Protein AF-A0AAU7UAX8-F1 (afdb_monomer)

Foldseek 3Di:
DDDDDDDDDPDPPPPPQAPADADPVLDKAKAFPEKAKLEAEPVGAHAAACWEQEPVRDTFRKMKMKIKMFMGHAFAKKWKWKAFPPPRDTQPQRTDIGGPVLWDDPDNGMTMFMFMFGSPDPDDDGLTHHDGDRDPDWRFRFYKDADPVQWPGKMAMKMWTQTPVRDIDIHDPPPDDGHMHIYGHYIYTPGTDPDID

Organism: NCBI:txid694439

Solvent-accessible surface area (backbone atoms only — not comparable to full-atom values): 11172 Å² total; per-residue (Å²): 133,89,81,90,86,86,81,84,79,92,72,80,74,75,78,77,85,75,93,60,59,59,42,96,84,30,46,59,51,45,42,75,74,42,60,45,38,35,30,26,36,92,88,69,49,40,36,44,46,51,30,31,35,42,87,88,71,47,74,42,32,68,41,46,38,35,44,29,31,39,50,47,30,30,64,45,30,33,36,40,32,38,29,36,69,85,78,67,43,69,28,81,57,38,63,47,78,43,48,55,88,73,57,45,67,76,50,99,43,32,35,47,49,53,28,38,33,24,47,75,52,91,66,74,97,46,95,61,22,48,44,72,49,80,57,95,64,75,43,63,24,25,34,30,51,74,54,80,88,42,54,76,51,35,35,31,80,46,43,38,37,34,21,68,70,74,50,79,42,58,42,68,72,77,97,50,88,70,53,67,32,44,28,24,54,51,29,38,52,76,46,79,50,94,49,69,93

Mean predicted aligned error: 11.32 Å

Secondary structure (DSSP, 8-state):
-----------------------TT--EEEEEEEEEESEEETTS-EEEEEEEE-TTS-EE-EEEEEEEEEEEE-EEEEEEEEEETTT--EEEEEEEEEEGGG-EESSSSEEEEEEEEETTSSS---SS-S--------PEEEEEEE-GGGEEEEEEEEEEEEETTS-EEEPP-SSS----EEEEEEEEEEEEEEEE-

Structure (mmCIF, N/CA/C/O backbone):
data_AF-A0AAU7UAX8-F1
#
_entry.id   AF-A0AAU7UAX8-F1
#
loop_
_atom_site.group_PDB
_atom_site.id
_atom_site.type_symbol
_atom_site.label_atom_id
_atom_site.label_alt_id
_atom_site.label_comp_id
_atom_site.label_asym_id
_atom_site.label_entity_id
_atom_site.label_seq_id
_atom_site.pdbx_PDB_ins_code
_atom_site.Cartn_x
_atom_site.Cartn_y
_atom_site.Cartn_z
_atom_site.occupancy
_atom_site.B_iso_or_equiv
_atom_site.auth_seq_id
_atom_site.auth_comp_id
_atom_site.auth_asym_id
_atom_site.auth_atom_id
_atom_site.pdbx_PDB_model_num
ATOM 1 N N . MET A 1 1 ? 60.590 -31.418 -11.167 1.00 38.41 1 MET A N 1
ATOM 2 C CA . MET A 1 1 ? 59.995 -30.704 -12.317 1.00 38.41 1 MET A CA 1
ATOM 3 C C . MET A 1 1 ? 58.487 -30.693 -12.143 1.00 38.41 1 MET A C 1
ATOM 5 O O . MET A 1 1 ? 57.917 -31.717 -11.797 1.00 38.41 1 MET A O 1
ATOM 9 N N . ASN A 1 2 ? 57.903 -29.509 -12.306 1.00 41.41 2 ASN A N 1
ATOM 10 C CA . ASN A 1 2 ? 56.497 -29.143 -12.142 1.00 41.41 2 ASN A CA 1
ATOM 11 C C . ASN A 1 2 ? 55.502 -30.062 -12.866 1.00 41.41 2 ASN A C 1
ATOM 13 O O . ASN A 1 2 ? 55.791 -30.502 -13.977 1.00 41.41 2 ASN A O 1
ATOM 17 N N . LYS A 1 3 ? 54.282 -30.167 -12.315 1.00 42.25 3 LYS A N 1
ATOM 18 C CA . LYS A 1 3 ? 53.039 -29.705 -12.973 1.00 42.25 3 LYS A CA 1
ATOM 19 C C . LYS A 1 3 ? 51.856 -29.706 -11.986 1.00 42.25 3 LYS A C 1
ATOM 21 O O . LYS A 1 3 ? 51.258 -30.736 -11.708 1.00 42.25 3 LYS A O 1
ATOM 26 N N . LEU A 1 4 ? 51.543 -28.514 -11.472 1.00 45.69 4 LEU A N 1
ATOM 27 C CA . LEU A 1 4 ? 50.191 -28.102 -11.078 1.00 45.69 4 LEU A CA 1
ATOM 28 C C . LEU A 1 4 ? 49.317 -28.004 -12.338 1.00 45.69 4 LEU A C 1
ATOM 30 O O . LEU A 1 4 ? 49.825 -27.508 -13.344 1.00 45.69 4 LEU A O 1
ATOM 34 N N . LEU A 1 5 ? 48.038 -28.398 -12.247 1.00 46.75 5 LEU A N 1
ATOM 35 C CA . LEU A 1 5 ? 46.835 -27.683 -12.736 1.00 46.75 5 LEU A CA 1
ATOM 36 C C . LEU A 1 5 ? 45.673 -28.638 -13.065 1.00 46.75 5 LEU A C 1
ATOM 38 O O . LEU A 1 5 ? 45.851 -29.626 -13.769 1.00 46.75 5 LEU A O 1
ATOM 42 N N . GLY A 1 6 ? 44.470 -28.228 -12.651 1.00 40.25 6 GLY A N 1
ATOM 43 C CA . GLY A 1 6 ? 43.179 -28.702 -13.163 1.00 40.25 6 GLY A CA 1
ATOM 44 C C . GLY A 1 6 ? 42.306 -29.289 -12.049 1.00 40.25 6 GLY A C 1
ATOM 45 O O . GLY A 1 6 ? 42.738 -30.201 -11.368 1.00 40.25 6 GLY A O 1
ATOM 46 N N . LEU A 1 7 ? 41.082 -28.847 -11.781 1.00 44.31 7 LEU A N 1
ATOM 47 C CA . LEU A 1 7 ? 40.190 -28.020 -12.573 1.00 44.31 7 LEU A CA 1
ATOM 48 C C . LEU A 1 7 ? 39.185 -27.329 -11.640 1.00 44.31 7 LEU A C 1
ATOM 50 O O . LEU A 1 7 ? 38.793 -27.845 -10.597 1.00 44.31 7 LEU A O 1
ATOM 54 N N . ILE A 1 8 ? 38.823 -26.132 -12.068 1.00 49.94 8 ILE A N 1
ATOM 55 C CA . ILE A 1 8 ? 37.990 -25.113 -11.445 1.00 49.94 8 ILE A CA 1
ATOM 56 C C . ILE A 1 8 ? 36.534 -25.576 -11.277 1.00 49.94 8 ILE A C 1
ATOM 58 O O . ILE A 1 8 ? 35.911 -26.041 -12.223 1.00 49.94 8 ILE A O 1
ATOM 62 N N . GLY A 1 9 ? 36.002 -25.356 -10.072 1.00 40.84 9 GLY A N 1
ATOM 63 C CA . GLY A 1 9 ? 34.818 -24.517 -9.856 1.00 40.84 9 GLY A CA 1
ATOM 64 C C . GLY A 1 9 ? 33.505 -24.957 -10.498 1.00 40.84 9 GLY A C 1
ATOM 65 O O . GLY A 1 9 ? 33.129 -24.475 -11.562 1.00 40.84 9 GLY A O 1
ATOM 66 N N . LEU A 1 10 ? 32.739 -25.752 -9.752 1.00 43.28 10 LEU A N 1
ATOM 67 C CA . LEU A 1 10 ? 31.305 -25.939 -9.949 1.00 43.28 10 LEU A CA 1
ATOM 68 C C . LEU A 1 10 ? 30.558 -24.673 -9.476 1.00 43.28 10 LEU A C 1
ATOM 70 O O . LEU A 1 10 ? 30.013 -24.629 -8.377 1.00 43.28 10 LEU A O 1
ATOM 74 N N . ALA A 1 11 ? 30.575 -23.609 -10.279 1.00 47.47 11 ALA A N 1
ATOM 75 C CA . ALA A 1 11 ? 29.667 -22.482 -10.093 1.00 47.47 11 ALA A CA 1
ATOM 76 C C . ALA A 1 11 ? 28.401 -22.763 -10.904 1.00 47.47 11 ALA A C 1
ATOM 78 O O . ALA A 1 11 ? 28.346 -22.533 -12.111 1.00 47.47 11 ALA A O 1
ATOM 79 N N . ALA A 1 12 ? 27.391 -23.300 -10.221 1.00 38.84 12 ALA A N 1
ATOM 80 C CA . ALA A 1 12 ? 26.018 -23.281 -10.689 1.00 38.84 12 ALA A CA 1
ATOM 81 C C . ALA A 1 12 ? 25.612 -21.814 -10.878 1.00 38.84 12 ALA A C 1
ATOM 83 O O . ALA A 1 12 ? 25.280 -21.115 -9.921 1.00 38.84 12 ALA A O 1
ATOM 84 N N . ILE A 1 13 ? 25.702 -21.330 -12.116 1.00 44.03 13 ILE A N 1
ATOM 85 C CA . ILE A 1 13 ? 25.086 -20.071 -12.509 1.00 44.03 13 ILE A CA 1
ATOM 86 C C . ILE A 1 13 ? 23.592 -20.297 -12.313 1.00 44.03 13 ILE A C 1
ATOM 88 O O . ILE A 1 13 ? 22.979 -21.102 -13.019 1.00 44.03 13 ILE A O 1
ATOM 92 N N . LEU A 1 14 ? 23.039 -19.647 -11.289 1.00 37.94 14 LEU A N 1
ATOM 93 C CA . LEU A 1 14 ? 21.607 -19.582 -11.074 1.00 37.94 14 LEU A CA 1
ATOM 94 C C . LEU A 1 14 ? 20.955 -19.167 -12.392 1.00 37.94 14 LEU A C 1
ATOM 96 O O . LEU A 1 14 ? 21.311 -18.143 -12.977 1.00 37.94 14 LEU A O 1
ATOM 100 N N . ALA A 1 15 ? 20.008 -19.983 -12.843 1.00 36.41 15 ALA A N 1
ATOM 101 C CA . ALA A 1 15 ? 19.101 -19.638 -13.915 1.00 36.41 15 ALA A CA 1
ATOM 102 C C . ALA A 1 15 ? 18.489 -18.263 -13.613 1.00 36.41 15 ALA A C 1
ATOM 104 O O . ALA A 1 15 ? 17.747 -18.097 -12.643 1.00 36.41 15 ALA A O 1
ATOM 105 N N . SER A 1 16 ? 18.820 -17.271 -14.437 1.00 33.84 16 SER A N 1
ATOM 106 C CA . SER A 1 16 ? 18.098 -16.010 -14.502 1.00 33.84 16 SER A CA 1
ATOM 107 C C . SER A 1 16 ? 16.708 -16.295 -15.071 1.00 33.84 16 SER A C 1
ATOM 109 O O . SER A 1 16 ? 16.457 -16.231 -16.273 1.00 33.84 16 SER A O 1
ATOM 111 N N . CYS A 1 17 ? 15.778 -16.664 -14.197 1.00 39.59 17 CYS A N 1
ATOM 112 C CA . CYS A 1 17 ? 14.362 -16.657 -14.525 1.00 39.59 17 CYS A CA 1
ATOM 113 C C . CYS A 1 17 ? 13.965 -15.210 -14.857 1.00 39.59 17 CYS A C 1
ATOM 115 O O . CYS A 1 17 ? 13.941 -14.365 -13.966 1.00 39.59 17 CYS A O 1
ATOM 117 N N . GLY A 1 18 ? 13.695 -14.919 -16.135 1.00 37.97 18 GLY A N 1
ATOM 118 C CA . GLY A 1 18 ? 13.148 -13.620 -16.540 1.00 37.97 18 GLY A CA 1
ATOM 119 C C . GLY A 1 18 ? 13.491 -13.091 -17.934 1.00 37.97 18 GLY A C 1
ATOM 120 O O . GLY A 1 18 ? 13.361 -11.893 -18.151 1.00 37.97 18 GLY A O 1
ATOM 121 N N . SER A 1 19 ? 13.901 -13.919 -18.902 1.00 43.28 19 SER A N 1
ATOM 122 C CA . SER A 1 19 ? 13.818 -13.537 -20.324 1.00 43.28 19 SER A CA 1
ATOM 123 C C . SER A 1 19 ? 12.367 -13.668 -20.810 1.00 43.28 19 SER A C 1
ATOM 125 O O . SER A 1 19 ? 12.038 -14.555 -21.597 1.00 43.28 19 SER A O 1
ATOM 127 N N . SER A 1 20 ? 11.491 -12.789 -20.329 1.00 41.94 20 SER A N 1
ATOM 128 C CA . SER A 1 20 ? 10.094 -12.705 -20.759 1.00 41.94 20 SER A CA 1
ATOM 129 C C . SER A 1 20 ? 9.843 -11.321 -21.354 1.00 41.94 20 SER A C 1
ATOM 131 O O . SER A 1 20 ? 9.445 -10.394 -20.659 1.00 41.94 20 SER A O 1
ATOM 133 N N . GLY A 1 21 ? 10.094 -11.185 -22.658 1.00 44.03 21 GLY A N 1
ATOM 134 C CA . GLY A 1 21 ? 9.493 -10.129 -23.476 1.00 44.03 21 GLY A CA 1
ATOM 135 C C . GLY A 1 21 ? 10.036 -8.714 -23.280 1.00 44.03 21 GLY A C 1
ATOM 136 O O . GLY A 1 21 ? 9.250 -7.784 -23.117 1.00 44.03 21 GLY A O 1
ATOM 137 N N . VAL A 1 22 ? 11.355 -8.511 -23.375 1.00 45.88 22 VAL A N 1
ATOM 138 C CA . VAL A 1 22 ? 11.864 -7.183 -23.760 1.00 45.88 22 VAL A CA 1
ATOM 139 C C . VAL A 1 22 ? 11.316 -6.880 -25.150 1.00 45.88 22 VAL A C 1
ATOM 141 O O . VAL A 1 22 ? 11.690 -7.535 -26.123 1.00 45.88 22 VAL A O 1
ATOM 144 N N . ALA A 1 23 ? 10.398 -5.918 -25.246 1.00 49.75 23 ALA A N 1
ATOM 145 C CA . ALA A 1 23 ? 10.028 -5.368 -26.537 1.00 49.75 23 ALA A CA 1
ATOM 146 C C . ALA A 1 23 ? 11.320 -4.863 -27.221 1.00 49.75 23 ALA A C 1
ATOM 148 O O . ALA A 1 23 ? 12.190 -4.331 -26.526 1.00 49.75 23 ALA A O 1
ATOM 149 N N . PRO A 1 24 ? 11.502 -5.039 -28.543 1.00 49.66 24 PRO A N 1
ATOM 150 C CA . PRO A 1 24 ? 12.738 -4.651 -29.236 1.00 49.66 24 PRO A CA 1
ATOM 151 C C . PRO A 1 24 ? 13.119 -3.171 -29.068 1.00 49.66 24 PRO A C 1
ATOM 153 O O . PRO A 1 24 ? 14.270 -2.795 -29.263 1.00 49.66 24 PRO A O 1
ATOM 156 N N . ASP A 1 25 ? 12.156 -2.329 -28.697 1.00 57.56 25 ASP A N 1
ATOM 157 C CA . ASP A 1 25 ? 12.314 -0.903 -28.409 1.00 57.56 25 ASP A CA 1
ATOM 158 C C . ASP A 1 25 ? 12.587 -0.594 -26.919 1.00 57.56 25 ASP A C 1
ATOM 160 O O . ASP A 1 25 ? 12.683 0.573 -26.527 1.00 57.56 25 ASP A O 1
ATOM 164 N N . GLY A 1 26 ? 12.698 -1.628 -26.080 1.00 59.91 26 GLY A N 1
ATOM 165 C CA . GLY A 1 26 ? 12.878 -1.532 -24.635 1.00 59.91 26 GLY A CA 1
ATOM 166 C C . GLY A 1 26 ? 11.659 -1.013 -23.881 1.00 59.91 26 GLY A C 1
ATOM 167 O O . GLY A 1 26 ? 11.804 -0.559 -22.747 1.00 59.91 26 GLY A O 1
ATOM 168 N N . SER A 1 27 ? 10.476 -1.040 -24.495 1.00 70.12 27 SER A N 1
ATOM 169 C CA . SER A 1 27 ? 9.246 -0.594 -23.851 1.00 70.12 27 SER A CA 1
ATOM 170 C C . SER A 1 27 ? 8.839 -1.505 -22.692 1.00 70.12 27 SER A C 1
ATOM 172 O O . SER A 1 27 ? 9.144 -2.700 -22.656 1.00 70.12 27 SER A O 1
ATOM 174 N N . ALA A 1 28 ? 8.125 -0.913 -21.738 1.00 80.94 28 ALA A N 1
ATOM 175 C CA . ALA A 1 28 ? 7.477 -1.618 -20.645 1.00 80.94 28 ALA A CA 1
ATOM 176 C C . ALA A 1 28 ? 6.021 -1.165 -20.517 1.00 80.94 28 ALA A C 1
ATOM 178 O O . ALA A 1 28 ? 5.650 -0.085 -20.974 1.00 80.94 28 ALA A O 1
ATOM 179 N N . SER A 1 29 ? 5.203 -1.980 -19.866 1.00 83.69 29 SER A N 1
ATOM 180 C CA . SER A 1 29 ? 3.843 -1.621 -19.469 1.00 83.69 29 SER A CA 1
ATOM 181 C C . SER A 1 29 ? 3.623 -2.001 -18.018 1.00 83.69 29 SER A C 1
ATOM 183 O O . SER A 1 29 ? 4.043 -3.080 -17.598 1.00 83.69 29 SER A O 1
ATOM 185 N N . ILE A 1 30 ? 2.926 -1.146 -17.277 1.00 85.50 30 ILE A N 1
ATOM 186 C CA . ILE A 1 30 ? 2.581 -1.386 -15.880 1.00 85.50 30 ILE A CA 1
ATOM 187 C C . ILE A 1 30 ? 1.107 -1.090 -15.623 1.00 85.50 30 ILE A C 1
ATOM 189 O O . ILE A 1 30 ? 0.574 -0.074 -16.072 1.00 85.50 30 ILE A O 1
ATOM 193 N N . ARG A 1 31 ? 0.471 -1.963 -14.841 1.00 87.25 31 ARG A N 1
ATOM 194 C CA . ARG A 1 31 ? -0.897 -1.792 -14.354 1.00 87.25 31 ARG A CA 1
ATOM 195 C C . ARG A 1 31 ? -0.965 -2.104 -12.865 1.00 87.25 31 ARG A C 1
ATOM 197 O O . ARG A 1 31 ? -0.649 -3.222 -12.468 1.00 87.25 31 ARG A O 1
ATOM 204 N N . ILE A 1 32 ? -1.435 -1.155 -12.055 1.00 88.56 32 ILE A N 1
ATOM 205 C CA . ILE A 1 32 ? -1.780 -1.432 -10.654 1.00 88.56 32 ILE A CA 1
ATOM 206 C C . ILE A 1 32 ? -3.054 -2.272 -10.641 1.00 88.56 32 ILE A C 1
ATOM 208 O O . ILE A 1 32 ? -4.074 -1.861 -11.189 1.00 88.56 32 ILE A O 1
ATOM 212 N N . THR A 1 33 ? -2.984 -3.460 -10.052 1.00 88.31 33 THR A N 1
ATOM 213 C CA . THR A 1 33 ? -4.102 -4.409 -9.999 1.00 88.31 33 THR A CA 1
ATOM 214 C C . THR A 1 33 ? -4.807 -4.384 -8.654 1.00 88.31 33 THR A C 1
ATOM 216 O O . THR A 1 33 ? -6.005 -4.646 -8.598 1.00 88.31 33 THR A O 1
ATOM 219 N N . ASN A 1 34 ? -4.094 -4.063 -7.571 1.00 89.62 34 ASN A N 1
ATOM 220 C CA . ASN A 1 34 ? -4.691 -3.959 -6.246 1.00 89.62 34 ASN A CA 1
ATOM 221 C C . ASN A 1 34 ? -3.864 -3.078 -5.298 1.00 89.62 34 ASN A C 1
ATOM 223 O O . ASN A 1 34 ? -2.654 -2.917 -5.466 1.00 89.62 34 ASN A O 1
ATOM 227 N N . LEU A 1 35 ? -4.527 -2.565 -4.267 1.00 89.62 35 LEU A N 1
ATOM 228 C CA . LEU A 1 35 ? -3.917 -1.892 -3.129 1.00 89.62 35 LEU A CA 1
ATOM 229 C C . LEU A 1 35 ? -4.601 -2.394 -1.862 1.00 89.62 35 LEU A C 1
ATOM 231 O O . LEU A 1 35 ? -5.815 -2.268 -1.714 1.00 89.62 35 LEU A O 1
ATOM 235 N N . LYS A 1 36 ? -3.812 -2.976 -0.964 1.00 91.62 36 LYS A N 1
ATOM 236 C CA . LYS A 1 36 ? -4.285 -3.541 0.296 1.00 91.62 36 LYS A CA 1
ATOM 237 C C . LYS A 1 36 ? -3.532 -2.932 1.465 1.00 91.62 36 LYS A C 1
ATOM 239 O O . LYS A 1 36 ? -2.388 -2.505 1.319 1.00 91.62 36 LYS A O 1
ATOM 244 N N . THR A 1 37 ? -4.156 -2.966 2.628 1.00 89.56 37 THR A N 1
ATOM 245 C CA . THR A 1 37 ? -3.542 -2.605 3.904 1.00 89.56 37 THR A CA 1
ATOM 246 C C . THR A 1 37 ? -3.711 -3.738 4.904 1.00 89.56 37 THR A C 1
ATOM 248 O O . THR A 1 37 ? -4.473 -4.679 4.684 1.00 89.56 37 THR A O 1
ATOM 251 N N . GLU A 1 38 ? -3.022 -3.632 6.032 1.00 89.00 38 GLU A N 1
ATOM 252 C CA . GLU A 1 38 ? -3.210 -4.513 7.182 1.00 89.00 38 GLU A CA 1
ATOM 253 C C . GLU A 1 38 ? -4.643 -4.480 7.738 1.00 89.00 38 GLU A C 1
ATOM 255 O O . GLU A 1 38 ? -5.027 -5.406 8.442 1.00 89.00 38 GLU A O 1
ATOM 260 N N . TYR A 1 39 ? -5.459 -3.471 7.419 1.00 90.06 39 TYR A N 1
ATOM 261 C CA . TYR A 1 39 ? -6.776 -3.277 8.026 1.00 90.06 39 TYR A CA 1
ATOM 262 C C . TYR A 1 39 ? -7.907 -3.380 7.007 1.00 90.06 39 TYR A C 1
ATOM 264 O O . TYR A 1 39 ? -7.912 -2.699 5.981 1.00 90.06 39 TYR A O 1
ATOM 272 N N . LYS A 1 40 ? -8.903 -4.209 7.323 1.00 93.69 40 LYS A N 1
ATOM 273 C CA . LYS A 1 40 ? -10.063 -4.481 6.470 1.00 93.69 40 LYS A CA 1
ATOM 274 C C . LYS A 1 40 ? -11.361 -4.312 7.254 1.00 93.69 40 LYS A C 1
ATOM 276 O O . LYS A 1 40 ? -11.439 -4.732 8.405 1.00 93.69 40 LYS A O 1
ATOM 281 N N . THR A 1 41 ? -12.382 -3.711 6.652 1.00 94.12 41 THR A N 1
ATOM 282 C CA . THR A 1 41 ? -13.713 -3.571 7.267 1.00 94.12 41 THR A CA 1
ATOM 283 C C . THR A 1 41 ? -14.521 -4.868 7.161 1.00 94.12 41 THR A C 1
ATOM 285 O O . THR A 1 41 ? -14.193 -5.760 6.374 1.00 94.12 41 THR A O 1
ATOM 288 N N . GLY A 1 42 ? -15.626 -4.973 7.910 1.00 91.56 42 GLY A N 1
ATOM 289 C CA . GLY A 1 42 ? -16.571 -6.097 7.796 1.00 91.56 42 GLY A CA 1
ATOM 290 C C . GLY A 1 42 ? -17.217 -6.234 6.413 1.00 91.56 42 GLY A C 1
ATOM 291 O O . GLY A 1 42 ? -17.655 -7.317 6.040 1.00 91.56 42 GLY A O 1
ATOM 292 N N . GLN A 1 43 ? -17.225 -5.154 5.633 1.00 91.88 43 GLN A N 1
ATOM 293 C CA . GLN A 1 43 ? -17.693 -5.100 4.249 1.00 91.88 43 GLN A CA 1
ATOM 294 C C . GLN A 1 43 ? -16.610 -5.523 3.242 1.00 91.88 43 GLN A C 1
ATOM 296 O O . GLN A 1 43 ? -16.886 -5.648 2.052 1.00 91.88 43 GLN A O 1
ATOM 301 N N . GLY A 1 44 ? -15.383 -5.769 3.708 1.00 90.94 44 GLY A N 1
ATOM 302 C CA . GLY A 1 44 ? -14.267 -6.241 2.897 1.00 90.94 44 GLY A CA 1
ATOM 303 C C . GLY A 1 44 ? -13.391 -5.142 2.292 1.00 90.94 44 GLY A C 1
ATOM 304 O O . GLY A 1 44 ? -12.513 -5.458 1.488 1.00 90.94 44 GLY A O 1
ATOM 305 N N . GLU A 1 45 ? -13.592 -3.881 2.676 1.00 92.81 45 GLU A N 1
ATOM 306 C CA . GLU A 1 45 ? -12.826 -2.737 2.175 1.00 92.81 45 GLU A CA 1
ATOM 307 C C . GLU A 1 45 ? -11.512 -2.576 2.942 1.00 92.81 45 GLU A C 1
ATOM 309 O O . GLU A 1 45 ? -11.495 -2.649 4.170 1.00 92.81 45 GLU A O 1
ATOM 314 N N . TYR A 1 46 ? -10.416 -2.313 2.230 1.00 93.56 46 TYR A N 1
ATOM 315 C CA . TYR A 1 46 ? -9.131 -1.979 2.846 1.00 93.56 46 TYR A CA 1
ATOM 316 C C . TYR A 1 46 ? -9.077 -0.513 3.266 1.00 93.56 46 TYR A C 1
ATOM 318 O O . TYR A 1 46 ? -9.446 0.379 2.496 1.00 93.56 46 TYR A O 1
ATOM 326 N N . VAL A 1 47 ? -8.584 -0.264 4.478 1.00 90.25 47 VAL A N 1
ATOM 327 C CA . VAL A 1 47 ? -8.518 1.070 5.089 1.00 90.25 47 VAL A CA 1
ATOM 328 C C . VAL A 1 47 ? -7.155 1.327 5.723 1.00 90.25 47 VAL A C 1
ATOM 330 O O . VAL A 1 47 ? -6.449 0.399 6.110 1.00 90.25 47 VAL A O 1
ATOM 333 N N . ALA A 1 48 ? -6.777 2.592 5.839 1.00 86.88 48 ALA A N 1
ATOM 334 C CA . ALA A 1 48 ? -5.647 3.022 6.649 1.00 86.88 48 ALA A CA 1
ATOM 335 C C . ALA A 1 48 ? -6.137 3.910 7.788 1.00 86.88 48 ALA A C 1
ATOM 337 O O . ALA A 1 48 ? -7.182 4.559 7.682 1.00 86.88 48 ALA A O 1
ATOM 338 N N . CYS A 1 49 ? -5.385 3.910 8.880 1.00 82.06 49 CYS A N 1
ATOM 339 C CA . CYS A 1 49 ? -5.810 4.501 10.135 1.00 82.06 49 CYS A CA 1
ATOM 340 C C . CYS A 1 49 ? -4.627 5.228 10.762 1.00 82.06 49 CYS A C 1
ATOM 342 O O . CYS A 1 49 ? -3.564 4.623 10.893 1.00 82.06 49 CYS A O 1
ATOM 344 N N . ASP A 1 50 ? -4.815 6.475 11.187 1.00 75.62 50 ASP A N 1
ATOM 345 C CA . ASP A 1 50 ? -3.765 7.189 11.922 1.00 75.62 50 ASP A CA 1
ATOM 346 C C . ASP A 1 50 ? -3.552 6.553 13.299 1.00 75.62 50 ASP A C 1
ATOM 348 O O . ASP A 1 50 ? -2.428 6.460 13.778 1.00 75.62 50 ASP A O 1
ATOM 352 N N . ASN A 1 51 ? -4.628 6.073 13.925 1.00 78.25 51 ASN A N 1
ATOM 353 C CA . ASN A 1 51 ? -4.590 5.390 15.210 1.00 78.25 51 ASN A CA 1
ATOM 354 C C . ASN A 1 51 ? -5.377 4.085 15.137 1.00 78.25 51 ASN A C 1
ATOM 356 O O . ASN A 1 51 ? -6.539 4.059 14.724 1.00 78.25 51 ASN A O 1
ATOM 360 N N . VAL A 1 52 ? -4.770 2.993 15.590 1.00 82.56 52 VAL A N 1
ATOM 361 C CA . VAL A 1 52 ? -5.425 1.685 15.629 1.00 82.56 52 VAL A CA 1
ATOM 362 C C . VAL A 1 52 ? -5.538 1.229 17.065 1.00 82.56 52 VAL A C 1
ATOM 364 O O . VAL A 1 52 ? -4.548 0.817 17.669 1.00 82.56 52 VAL A O 1
ATOM 367 N N . LYS A 1 53 ? -6.756 1.281 17.600 1.00 85.06 53 LYS A N 1
ATOM 368 C CA . LYS A 1 53 ? -7.061 0.784 18.935 1.00 85.06 53 LYS A CA 1
ATOM 369 C C . LYS A 1 53 ? -7.052 -0.744 18.925 1.00 85.06 53 LYS A C 1
ATOM 371 O O . LYS A 1 53 ? -7.871 -1.379 18.253 1.00 85.06 53 LYS A O 1
ATOM 376 N N . GLN A 1 54 ? -6.114 -1.316 19.665 1.00 83.12 54 GLN A N 1
ATOM 377 C CA . GLN A 1 54 ? -5.958 -2.748 19.884 1.00 83.12 54 GLN A CA 1
ATOM 378 C C . GLN A 1 54 ? -7.019 -3.270 20.867 1.00 83.12 54 GLN A C 1
ATOM 380 O O . GLN A 1 54 ? -7.643 -2.503 21.606 1.00 83.12 54 GLN A O 1
ATOM 385 N N . LEU A 1 55 ? -7.205 -4.593 20.907 1.00 81.50 55 LEU A N 1
ATOM 386 C CA . LEU A 1 55 ? -8.151 -5.244 21.827 1.00 81.50 55 LEU A CA 1
ATOM 387 C C . LEU A 1 55 ? -7.784 -5.046 23.308 1.00 81.50 55 LEU A C 1
ATOM 389 O O . LEU A 1 55 ? -8.668 -5.049 24.159 1.00 81.50 55 LEU A O 1
ATOM 393 N N . ASP A 1 56 ? -6.502 -4.839 23.611 1.00 81.88 56 ASP A N 1
ATOM 394 C CA . ASP A 1 56 ? -5.995 -4.543 24.958 1.00 81.88 56 ASP A CA 1
ATOM 395 C C . ASP A 1 56 ? -6.090 -3.048 25.334 1.00 81.88 56 ASP A C 1
ATOM 397 O O . ASP A 1 56 ? -5.687 -2.650 26.426 1.00 81.88 56 ASP A O 1
ATOM 401 N N . GLY A 1 57 ? -6.636 -2.213 24.443 1.00 76.75 57 GLY A N 1
ATOM 402 C CA . GLY A 1 57 ? -6.785 -0.773 24.641 1.00 76.75 57 GLY A CA 1
ATOM 403 C C . GLY A 1 57 ? -5.550 0.062 24.294 1.00 76.75 57 GLY A C 1
ATOM 404 O O . GLY A 1 57 ? -5.630 1.287 24.387 1.00 76.75 57 GLY A O 1
ATOM 405 N N . THR A 1 58 ? -4.443 -0.555 23.870 1.00 80.88 58 THR A N 1
ATOM 406 C CA . THR A 1 58 ? -3.271 0.161 23.344 1.00 80.88 58 THR A CA 1
ATOM 407 C C . THR A 1 58 ? -3.523 0.684 21.928 1.00 80.88 58 THR A C 1
ATOM 409 O O . THR A 1 58 ? -4.507 0.322 21.279 1.00 80.88 58 THR A O 1
ATOM 412 N N . TYR A 1 59 ? -2.640 1.557 21.438 1.00 76.62 59 TYR A N 1
ATOM 413 C CA . TYR A 1 59 ? -2.720 2.101 20.084 1.00 76.62 59 TYR A CA 1
ATOM 414 C C . TYR A 1 59 ? -1.486 1.712 19.278 1.00 76.62 59 TYR A C 1
ATOM 416 O O . TYR A 1 59 ? -0.362 1.846 19.758 1.00 76.62 59 TYR A O 1
ATOM 424 N N . ALA A 1 60 ? -1.703 1.259 18.044 1.00 73.38 60 ALA A N 1
ATOM 425 C CA . ALA A 1 60 ? -0.650 1.147 17.045 1.00 73.38 60 ALA A CA 1
ATOM 426 C C . ALA A 1 60 ? -0.752 2.300 16.044 1.00 73.38 60 ALA A C 1
ATOM 428 O O . ALA A 1 60 ? -1.849 2.674 15.622 1.00 73.38 60 ALA A O 1
ATOM 429 N N . SER A 1 61 ? 0.410 2.822 15.669 1.00 67.06 61 SER A N 1
ATOM 430 C CA . SER A 1 61 ? 0.598 3.853 14.647 1.00 67.06 61 SER A CA 1
ATOM 431 C C . SER A 1 61 ? 1.037 3.273 13.302 1.00 67.06 61 SER A C 1
ATOM 433 O O . SER A 1 61 ? 1.009 3.952 12.280 1.00 67.06 61 SER A O 1
ATOM 435 N N . GLN A 1 62 ? 1.467 2.008 13.287 1.00 72.06 62 GLN A N 1
ATOM 436 C CA . GLN A 1 62 ? 2.006 1.367 12.097 1.00 72.06 62 GLN A CA 1
ATOM 437 C C . GLN A 1 62 ? 0.925 0.635 11.291 1.00 72.06 62 GLN A C 1
ATOM 439 O O . GLN A 1 62 ? 0.072 -0.063 11.843 1.00 72.06 62 GLN A O 1
ATOM 444 N N . THR A 1 63 ? 0.983 0.779 9.970 1.00 76.81 63 THR A N 1
ATOM 445 C CA . THR A 1 63 ? 0.118 0.108 8.996 1.00 76.81 63 THR A CA 1
ATOM 446 C C . THR A 1 63 ? 0.978 -0.528 7.913 1.00 76.81 63 THR A C 1
ATOM 448 O O . THR A 1 63 ? 1.714 0.175 7.224 1.00 76.81 63 THR A O 1
ATOM 451 N N . ALA A 1 64 ? 0.878 -1.839 7.697 1.00 82.31 64 ALA A N 1
ATOM 452 C CA . ALA A 1 64 ? 1.435 -2.435 6.482 1.00 82.31 64 ALA A CA 1
ATOM 453 C C . ALA A 1 64 ? 0.553 -2.110 5.261 1.00 82.31 64 ALA A C 1
ATOM 455 O O . ALA A 1 64 ? -0.674 -2.194 5.324 1.00 82.31 64 ALA A O 1
ATOM 456 N N . VAL A 1 65 ? 1.174 -1.777 4.132 1.00 83.38 65 VAL A N 1
ATOM 457 C CA . VAL A 1 65 ? 0.529 -1.482 2.850 1.00 83.38 65 VAL A CA 1
ATOM 458 C C . VAL A 1 65 ? 1.173 -2.343 1.772 1.00 83.38 65 VAL A C 1
ATOM 460 O O . VAL A 1 65 ? 2.396 -2.413 1.669 1.00 83.38 65 VAL A O 1
ATOM 463 N N . ALA A 1 66 ? 0.354 -2.992 0.950 1.00 87.00 66 ALA A N 1
ATOM 464 C CA . ALA A 1 66 ? 0.803 -3.810 -0.165 1.00 87.00 66 ALA A CA 1
ATOM 465 C C . ALA A 1 66 ? 0.197 -3.327 -1.482 1.00 87.00 66 ALA A C 1
ATOM 467 O O . ALA A 1 66 ? -1.023 -3.286 -1.654 1.00 87.00 66 ALA A O 1
ATOM 468 N N . THR A 1 67 ? 1.064 -2.993 -2.435 1.00 87.00 67 THR A N 1
ATOM 469 C CA . THR A 1 67 ? 0.680 -2.670 -3.811 1.00 87.00 67 THR A CA 1
ATOM 470 C C . THR A 1 67 ? 0.926 -3.876 -4.702 1.00 87.00 67 THR A C 1
ATOM 472 O O . THR A 1 67 ? 2.022 -4.437 -4.713 1.00 87.00 67 THR A O 1
ATOM 475 N N . TYR A 1 68 ? -0.092 -4.237 -5.474 1.00 88.50 68 TYR A N 1
ATOM 476 C CA . TYR A 1 68 ? -0.067 -5.327 -6.436 1.00 88.50 68 TYR A CA 1
ATOM 477 C C . TYR A 1 68 ? -0.114 -4.744 -7.838 1.00 88.50 68 TYR A C 1
ATOM 479 O O . TYR A 1 68 ? -0.915 -3.846 -8.122 1.00 88.50 68 TYR A O 1
ATOM 487 N N . PHE A 1 69 ? 0.744 -5.240 -8.717 1.00 87.31 69 PHE A N 1
ATOM 488 C CA . PHE A 1 69 ? 0.816 -4.741 -10.080 1.00 87.31 69 PHE A CA 1
ATOM 489 C C . PHE A 1 69 ? 1.281 -5.813 -11.053 1.00 87.31 69 PHE A C 1
ATOM 491 O O . PHE A 1 69 ? 2.048 -6.707 -10.701 1.00 87.31 69 PHE A O 1
ATOM 498 N N . THR A 1 70 ? 0.811 -5.682 -12.289 1.00 88.00 70 THR A N 1
ATOM 499 C CA . THR A 1 70 ? 1.293 -6.453 -13.430 1.00 88.00 70 THR A CA 1
ATOM 500 C C . THR A 1 70 ? 2.294 -5.602 -14.199 1.00 88.00 70 THR A C 1
ATOM 502 O O . THR A 1 70 ? 2.042 -4.419 -14.450 1.00 88.00 70 THR A O 1
ATOM 505 N N . LEU A 1 71 ? 3.416 -6.200 -14.576 1.00 85.69 71 LEU A N 1
ATOM 506 C CA . LEU A 1 71 ? 4.531 -5.538 -15.231 1.00 85.69 71 LEU A CA 1
ATOM 507 C C . LEU A 1 71 ? 5.047 -6.411 -16.380 1.00 85.69 71 LEU A C 1
ATOM 509 O O . LEU A 1 71 ? 5.226 -7.613 -16.217 1.00 85.69 71 LEU A O 1
ATOM 513 N N . VAL A 1 72 ? 5.264 -5.805 -17.545 1.00 85.06 72 VAL A N 1
ATOM 514 C CA . VAL A 1 72 ? 5.779 -6.476 -18.751 1.00 85.06 72 VAL A CA 1
ATOM 515 C C . VAL A 1 72 ? 6.858 -5.597 -19.372 1.00 85.06 72 VAL A C 1
ATOM 517 O O . VAL A 1 72 ? 6.723 -4.373 -19.350 1.00 85.06 72 VAL A O 1
ATOM 520 N N . GLY A 1 73 ? 7.903 -6.201 -19.940 1.00 81.88 73 GLY A N 1
ATOM 521 C CA . GLY A 1 73 ? 8.994 -5.492 -20.614 1.00 81.88 73 GLY A CA 1
ATOM 522 C C . GLY A 1 73 ? 10.319 -5.523 -19.855 1.00 81.88 73 GLY A C 1
ATOM 523 O O . GLY A 1 73 ? 10.466 -6.192 -18.836 1.00 81.88 73 GLY A O 1
ATOM 524 N N . GLY A 1 74 ? 11.314 -4.793 -20.366 1.00 80.69 74 GLY A N 1
ATOM 525 C CA . GLY A 1 74 ? 12.651 -4.732 -19.769 1.00 80.69 74 GLY A CA 1
ATOM 526 C C . GLY A 1 74 ? 12.749 -3.697 -18.656 1.00 80.69 74 GLY A C 1
ATOM 527 O O . GLY A 1 74 ? 12.940 -2.514 -18.942 1.00 80.69 74 GLY A O 1
ATOM 528 N N . ILE A 1 75 ? 12.674 -4.135 -17.401 1.00 82.19 75 ILE A N 1
ATOM 529 C CA . ILE A 1 75 ? 12.679 -3.250 -16.228 1.00 82.19 75 ILE A CA 1
ATOM 530 C C . ILE A 1 75 ? 14.063 -3.200 -15.595 1.00 82.19 75 ILE A C 1
ATOM 532 O O . ILE A 1 75 ? 14.680 -4.233 -15.352 1.00 82.19 75 ILE A O 1
ATOM 536 N N . LYS A 1 76 ? 14.531 -1.989 -15.297 1.00 85.31 76 LYS A N 1
ATOM 537 C CA . LYS A 1 76 ? 15.737 -1.769 -14.500 1.00 85.31 76 LYS A CA 1
ATOM 538 C C . LYS A 1 76 ? 15.367 -1.639 -13.025 1.00 85.31 76 LYS A C 1
ATOM 540 O O . LYS A 1 76 ? 15.821 -2.405 -12.179 1.00 85.31 76 LYS A O 1
ATOM 545 N N . ASP A 1 77 ? 14.511 -0.671 -12.741 1.00 87.75 77 ASP A N 1
ATOM 546 C CA . ASP A 1 77 ? 14.035 -0.350 -11.408 1.00 87.75 77 ASP A CA 1
ATOM 547 C C . ASP A 1 77 ? 12.665 0.335 -11.503 1.00 87.75 77 ASP A C 1
ATOM 549 O O . ASP A 1 77 ? 12.184 0.689 -12.584 1.00 87.75 77 ASP A O 1
ATOM 553 N N . LEU A 1 78 ? 11.998 0.468 -10.367 1.00 88.25 78 LEU A N 1
ATOM 554 C CA . LEU A 1 78 ? 10.726 1.165 -10.248 1.00 88.25 78 LEU A CA 1
ATOM 555 C C . LEU A 1 78 ? 10.734 2.077 -9.036 1.00 88.25 78 LEU A C 1
ATOM 557 O O . LEU A 1 78 ? 11.220 1.716 -7.968 1.00 88.25 78 LEU A O 1
ATOM 561 N N . THR A 1 79 ? 10.123 3.239 -9.195 1.00 88.44 79 THR A N 1
ATOM 562 C CA . THR A 1 79 ? 9.837 4.168 -8.113 1.00 88.44 79 THR A CA 1
ATOM 563 C C . THR A 1 79 ? 8.368 4.054 -7.738 1.00 88.44 79 THR A C 1
ATOM 565 O O . THR A 1 79 ? 7.491 4.337 -8.557 1.00 88.44 79 THR A O 1
ATOM 568 N N . VAL A 1 80 ? 8.096 3.670 -6.493 1.00 84.00 80 VAL A N 1
ATOM 569 C CA . VAL A 1 80 ? 6.752 3.676 -5.907 1.00 84.00 80 VAL A CA 1
ATOM 570 C C . VAL A 1 80 ? 6.559 4.929 -5.073 1.00 84.00 80 VAL A C 1
ATOM 572 O O . VAL A 1 80 ? 7.477 5.344 -4.368 1.00 84.00 80 VAL A O 1
ATOM 575 N N . GLN A 1 81 ? 5.373 5.523 -5.193 1.00 84.75 81 GLN A N 1
ATOM 576 C CA . GLN A 1 81 ? 4.936 6.720 -4.484 1.00 84.75 81 GLN A CA 1
ATOM 577 C C . GLN A 1 81 ? 3.490 6.564 -4.017 1.00 84.75 81 GLN A C 1
ATOM 579 O O . GLN A 1 81 ? 2.693 5.915 -4.697 1.00 84.75 81 GLN A O 1
ATOM 584 N N . LEU A 1 82 ? 3.120 7.192 -2.903 1.00 81.50 82 LEU A N 1
ATOM 585 C CA . LEU A 1 82 ? 1.716 7.357 -2.525 1.00 81.50 82 LEU A CA 1
ATOM 586 C C . LEU A 1 82 ? 1.210 8.742 -2.923 1.00 81.50 82 LEU A C 1
ATOM 588 O O . LEU A 1 82 ? 1.921 9.741 -2.802 1.00 81.50 82 LEU A O 1
ATOM 592 N N . LYS A 1 83 ? -0.031 8.798 -3.410 1.00 82.12 83 LYS A N 1
ATOM 593 C CA . LYS A 1 83 ? -0.690 10.043 -3.805 1.00 82.12 83 LYS A CA 1
ATOM 594 C C . LYS A 1 83 ? -2.043 10.182 -3.135 1.00 82.12 83 LYS A C 1
ATOM 596 O O . LYS A 1 83 ? -2.836 9.240 -3.103 1.00 82.12 83 LYS A O 1
ATOM 601 N N . GLY A 1 84 ? -2.324 11.392 -2.664 1.00 76.50 84 GLY A N 1
ATOM 602 C CA . GLY A 1 84 ? -3.630 11.752 -2.136 1.00 76.50 84 GLY A CA 1
ATOM 603 C C . GLY A 1 84 ? -4.684 11.745 -3.235 1.00 76.50 84 GLY A C 1
ATOM 604 O O . GLY A 1 84 ? -4.486 12.282 -4.327 1.00 76.50 84 GLY A O 1
ATOM 605 N N . SER A 1 85 ? -5.838 11.167 -2.932 1.00 76.69 85 SER A N 1
ATOM 606 C CA . SER A 1 85 ? -6.961 11.090 -3.862 1.00 76.69 85 SER A CA 1
ATOM 607 C C . SER A 1 85 ? -7.602 12.442 -4.162 1.00 76.69 85 SER A C 1
ATOM 609 O O . SER A 1 85 ? -8.094 12.626 -5.272 1.00 76.69 85 SER A O 1
ATOM 611 N N . THR A 1 86 ? -7.610 13.351 -3.181 1.00 69.31 86 THR A N 1
ATOM 612 C CA . THR A 1 86 ? -8.329 14.635 -3.243 1.00 69.31 86 THR A CA 1
ATOM 613 C C . THR A 1 86 ? -7.427 15.780 -3.696 1.00 69.31 86 THR A C 1
ATOM 615 O O . THR A 1 86 ? -7.825 16.585 -4.528 1.00 69.31 86 THR A O 1
ATOM 618 N N . THR A 1 87 ? -6.196 15.853 -3.183 1.00 65.69 87 THR A N 1
ATOM 619 C CA . THR A 1 87 ? -5.271 16.968 -3.455 1.00 65.69 87 THR A CA 1
ATOM 620 C C . THR A 1 87 ? -4.264 16.663 -4.563 1.00 65.69 87 THR A C 1
ATOM 622 O O . THR A 1 87 ? -3.523 17.550 -4.970 1.00 65.69 87 THR A O 1
ATOM 625 N N . SER A 1 88 ? -4.198 15.415 -5.051 1.00 67.56 88 SER A N 1
ATOM 626 C CA . SER A 1 88 ? -3.150 14.916 -5.962 1.00 67.56 88 SER A CA 1
ATOM 627 C C . SER A 1 88 ? -1.710 15.122 -5.472 1.00 67.56 88 SER A C 1
ATOM 629 O O . SER A 1 88 ? -0.774 14.859 -6.235 1.00 67.56 88 SER A O 1
ATOM 631 N N . ALA A 1 89 ? -1.519 15.565 -4.223 1.00 70.31 89 ALA A N 1
ATOM 632 C CA . ALA A 1 89 ? -0.201 15.769 -3.654 1.00 70.31 89 ALA A CA 1
ATOM 633 C C . ALA A 1 89 ? 0.502 14.419 -3.479 1.00 70.31 89 ALA A C 1
ATOM 635 O O . ALA A 1 89 ? -0.142 13.377 -3.304 1.00 70.31 89 ALA A O 1
ATOM 636 N N . TYR A 1 90 ? 1.824 14.455 -3.581 1.00 69.19 90 TYR A N 1
ATOM 637 C CA . TYR A 1 90 ? 2.674 13.311 -3.297 1.00 69.19 90 TYR A CA 1
ATOM 638 C C . TYR A 1 90 ? 2.946 13.261 -1.805 1.00 69.19 90 TYR A C 1
ATOM 640 O O . TYR A 1 90 ? 3.189 14.296 -1.184 1.00 69.19 90 TYR A O 1
ATOM 648 N N . ASP A 1 91 ? 2.944 12.056 -1.254 1.00 68.94 91 ASP A N 1
ATOM 649 C CA . ASP A 1 91 ? 3.570 11.843 0.035 1.00 68.94 91 ASP A CA 1
ATOM 650 C C . ASP A 1 91 ? 5.074 11.671 -0.190 1.00 68.94 91 ASP A C 1
ATOM 652 O O . ASP A 1 91 ? 5.548 10.596 -0.571 1.00 68.94 91 ASP A O 1
ATOM 656 N N . ASN A 1 92 ? 5.826 12.760 -0.016 1.00 65.69 92 ASN A N 1
ATOM 657 C CA . ASN A 1 92 ? 7.275 12.776 -0.243 1.00 65.69 92 ASN A CA 1
ATOM 658 C C . ASN A 1 92 ? 8.023 11.811 0.692 1.00 65.69 92 ASN A C 1
ATOM 660 O O . ASN A 1 92 ? 9.159 11.436 0.406 1.00 65.69 92 ASN A O 1
ATOM 664 N N . ASN A 1 93 ? 7.367 11.355 1.760 1.00 61.16 93 ASN A N 1
ATOM 665 C CA . ASN A 1 93 ? 7.909 10.393 2.708 1.00 61.16 93 ASN A CA 1
ATOM 666 C C . ASN A 1 93 ? 7.711 8.932 2.265 1.00 61.16 93 ASN A C 1
ATOM 668 O O . ASN A 1 93 ? 8.270 8.014 2.867 1.00 61.16 93 ASN A O 1
ATOM 672 N N . TYR A 1 94 ? 6.939 8.705 1.196 1.00 68.25 94 TYR A N 1
ATOM 673 C CA . TYR A 1 94 ? 6.631 7.385 0.638 1.00 68.25 94 TYR A CA 1
ATOM 674 C C . TYR A 1 94 ? 7.155 7.226 -0.778 1.00 68.25 94 TYR A C 1
ATOM 676 O O . TYR A 1 94 ? 6.486 6.649 -1.627 1.00 68.25 94 TYR A O 1
ATOM 684 N N . VAL A 1 95 ? 8.365 7.715 -1.037 1.00 76.12 95 VAL A N 1
ATOM 685 C CA . VAL A 1 95 ? 9.054 7.510 -2.311 1.00 76.12 95 VAL A CA 1
ATOM 686 C C . VAL A 1 95 ? 10.152 6.473 -2.122 1.00 76.12 95 VAL A C 1
ATOM 688 O O . VAL A 1 95 ? 11.088 6.677 -1.350 1.00 76.12 95 VAL A O 1
ATOM 691 N N . LYS A 1 96 ? 10.073 5.353 -2.844 1.00 79.44 96 LYS A N 1
ATOM 692 C CA . LYS A 1 96 ? 11.139 4.344 -2.844 1.00 79.44 96 LYS A CA 1
ATOM 693 C C . LYS A 1 96 ? 11.414 3.844 -4.247 1.00 79.44 96 LYS A C 1
ATOM 695 O O . LYS A 1 96 ? 10.494 3.431 -4.949 1.00 79.44 96 LYS A O 1
ATOM 700 N N . THR A 1 97 ? 12.692 3.834 -4.610 1.00 86.00 97 THR A N 1
ATOM 701 C CA . THR A 1 97 ? 13.180 3.125 -5.792 1.00 86.00 97 THR A CA 1
ATOM 702 C C . THR A 1 97 ? 13.635 1.727 -5.396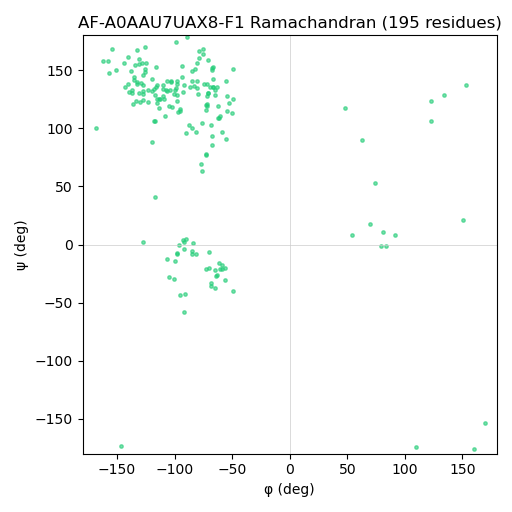 1.00 86.00 97 THR A C 1
ATOM 704 O O . THR A 1 97 ? 14.362 1.568 -4.414 1.00 86.00 97 THR A O 1
ATOM 707 N N . ILE A 1 98 ? 13.168 0.734 -6.144 1.00 84.25 98 ILE A N 1
ATOM 708 C CA . ILE A 1 98 ? 13.390 -0.694 -5.919 1.00 84.25 98 ILE A CA 1
ATOM 709 C C . ILE A 1 98 ? 13.916 -1.276 -7.224 1.00 84.25 98 ILE A C 1
ATOM 711 O O . ILE A 1 98 ? 13.335 -1.046 -8.288 1.00 84.25 98 ILE A O 1
ATOM 715 N N . SER A 1 99 ? 15.023 -2.007 -7.156 1.00 85.06 99 SER A N 1
ATOM 716 C CA . SER A 1 99 ? 15.555 -2.697 -8.329 1.00 85.06 99 SER A CA 1
ATOM 717 C C . SER A 1 99 ? 14.620 -3.826 -8.762 1.00 85.06 99 SER A C 1
ATOM 719 O O . SER A 1 99 ? 13.925 -4.426 -7.942 1.00 85.06 99 SER A O 1
ATOM 721 N N . ALA A 1 100 ? 14.622 -4.170 -10.052 1.00 80.44 100 ALA A N 1
ATOM 722 C CA . ALA A 1 100 ? 13.819 -5.291 -10.546 1.00 80.44 100 ALA A CA 1
ATOM 723 C C . ALA A 1 100 ? 14.127 -6.612 -9.806 1.00 80.44 100 ALA A C 1
ATOM 725 O O . ALA A 1 100 ? 13.232 -7.428 -9.610 1.00 80.44 100 ALA A O 1
ATOM 726 N N . SER A 1 101 ? 15.368 -6.798 -9.339 1.00 78.81 101 SER A N 1
ATOM 727 C CA . SER A 1 101 ? 15.800 -7.965 -8.558 1.00 78.81 101 SER A CA 1
ATOM 728 C C . SER A 1 101 ? 15.229 -8.040 -7.139 1.00 78.81 101 SER A C 1
ATOM 730 O O . SER A 1 101 ? 15.232 -9.114 -6.547 1.00 78.81 101 SER A O 1
ATOM 732 N N . GLU A 1 102 ? 14.759 -6.927 -6.577 1.00 78.69 102 GLU A N 1
ATOM 733 C CA . GLU A 1 102 ? 14.175 -6.868 -5.228 1.00 78.69 102 GLU A CA 1
ATOM 734 C C . GLU A 1 102 ? 12.653 -7.076 -5.235 1.00 78.69 102 GLU A C 1
ATOM 736 O O . GLU A 1 102 ? 12.020 -7.116 -4.178 1.00 78.69 102 GLU A O 1
ATOM 741 N N . LEU A 1 103 ? 12.044 -7.200 -6.416 1.00 78.94 103 LEU A N 1
ATOM 742 C CA . LEU A 1 103 ? 10.612 -7.414 -6.538 1.00 78.94 103 LEU A CA 1
ATOM 743 C C . LEU A 1 103 ? 10.206 -8.823 -6.110 1.00 78.94 103 LEU A C 1
ATOM 745 O O . LEU A 1 103 ? 10.684 -9.822 -6.646 1.00 78.94 103 LEU A O 1
ATOM 749 N N . ALA A 1 104 ? 9.228 -8.905 -5.209 1.00 79.44 104 ALA A N 1
ATOM 750 C CA . ALA A 1 104 ? 8.590 -10.170 -4.878 1.00 79.44 104 ALA A CA 1
ATOM 751 C C . ALA A 1 104 ? 7.608 -10.562 -5.995 1.00 79.44 104 ALA A C 1
ATOM 753 O O . ALA A 1 104 ? 6.519 -9.990 -6.111 1.00 79.44 104 ALA A O 1
ATOM 754 N N . ALA A 1 105 ? 8.001 -11.533 -6.820 1.00 81.69 105 ALA A N 1
ATOM 755 C CA . ALA A 1 105 ? 7.134 -12.113 -7.839 1.00 81.69 105 ALA A CA 1
ATOM 756 C C . ALA A 1 105 ? 6.043 -12.981 -7.190 1.00 81.69 105 ALA A C 1
ATOM 758 O O . ALA A 1 105 ? 6.326 -13.836 -6.351 1.00 81.69 105 ALA A O 1
ATOM 759 N N . LEU A 1 106 ? 4.795 -12.756 -7.593 1.00 80.44 106 LEU A N 1
ATOM 760 C CA . LEU A 1 106 ? 3.657 -13.625 -7.294 1.00 80.44 106 LEU A CA 1
ATOM 761 C C . LEU A 1 106 ? 3.477 -14.667 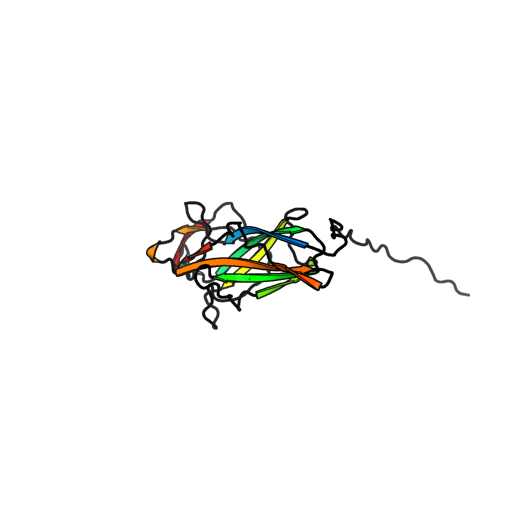-8.400 1.00 80.44 106 LEU A C 1
ATOM 763 O O . LEU A 1 106 ? 3.233 -15.831 -8.110 1.00 80.44 106 LEU A O 1
ATOM 767 N N . ASN A 1 107 ? 3.617 -14.228 -9.655 1.00 84.38 107 ASN A N 1
ATOM 768 C CA . ASN A 1 107 ? 3.580 -15.030 -10.879 1.00 84.38 107 ASN A CA 1
ATOM 769 C C . ASN A 1 107 ? 4.536 -14.409 -11.917 1.00 84.38 107 ASN A C 1
ATOM 771 O O . ASN A 1 107 ? 5.235 -13.445 -11.619 1.00 84.38 107 ASN A O 1
ATOM 775 N N . THR A 1 108 ? 4.539 -14.915 -13.156 1.00 82.69 108 THR A N 1
ATOM 776 C CA . THR A 1 108 ? 5.447 -14.484 -14.239 1.00 82.69 108 THR A CA 1
ATOM 777 C C . THR A 1 108 ? 5.520 -12.969 -14.454 1.00 82.69 108 THR A C 1
ATOM 779 O O . THR A 1 108 ? 6.611 -12.466 -14.686 1.00 82.69 108 THR A O 1
ATOM 782 N N . ASN A 1 109 ? 4.395 -12.254 -14.366 1.00 84.62 109 ASN A N 1
ATOM 783 C CA . ASN A 1 109 ? 4.327 -10.803 -14.590 1.00 84.62 109 ASN A CA 1
ATOM 784 C C . ASN A 1 109 ? 3.656 -10.051 -13.433 1.00 84.62 109 ASN A C 1
ATOM 786 O O . ASN A 1 109 ? 3.464 -8.842 -13.529 1.00 84.62 109 ASN A O 1
ATOM 790 N N . ASP A 1 110 ? 3.260 -10.752 -12.369 1.00 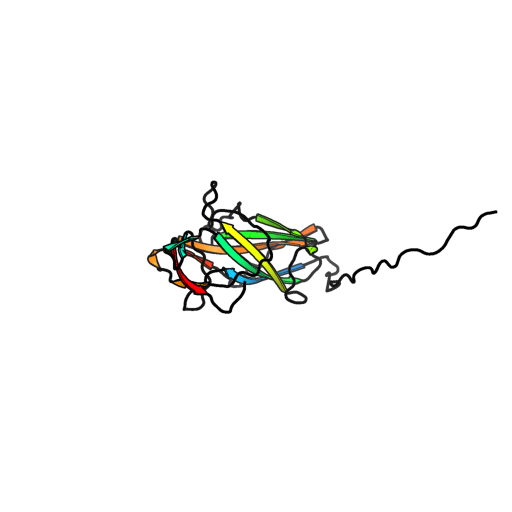84.88 110 ASP A N 1
ATOM 791 C CA . ASP A 1 110 ? 2.543 -10.160 -11.243 1.00 84.88 110 ASP A CA 1
ATOM 792 C C . ASP A 1 110 ? 3.470 -10.054 -10.047 1.00 84.88 110 ASP A C 1
ATOM 794 O O . ASP A 1 110 ? 4.127 -11.023 -9.664 1.00 84.88 110 ASP A O 1
ATOM 798 N N . TYR A 1 111 ? 3.479 -8.881 -9.433 1.00 85.88 111 TYR A N 1
ATOM 799 C CA . TYR A 1 111 ? 4.396 -8.539 -8.362 1.00 85.88 111 TYR A CA 1
ATOM 800 C C . TYR A 1 111 ? 3.647 -7.941 -7.181 1.00 85.88 111 TYR A C 1
ATOM 802 O O . TYR A 1 111 ? 2.571 -7.347 -7.324 1.00 85.88 111 TYR A O 1
ATOM 810 N N . ARG A 1 112 ? 4.259 -8.075 -6.006 1.00 85.62 112 ARG A N 1
ATOM 811 C CA . ARG A 1 112 ? 3.824 -7.429 -4.773 1.00 85.62 112 ARG A CA 1
ATOM 812 C C . ARG A 1 112 ? 4.960 -6.598 -4.204 1.00 85.62 112 ARG A C 1
ATOM 814 O O . ARG A 1 112 ? 6.075 -7.087 -4.041 1.00 85.62 112 ARG A O 1
ATOM 821 N N . LEU A 1 113 ? 4.640 -5.371 -3.821 1.00 81.31 113 LEU A N 1
ATOM 822 C CA . LEU A 1 113 ? 5.486 -4.558 -2.963 1.00 81.31 113 LEU A CA 1
ATOM 823 C C . LEU A 1 113 ? 4.768 -4.305 -1.645 1.00 81.31 113 LEU A C 1
ATOM 825 O O . LEU A 1 113 ? 3.700 -3.6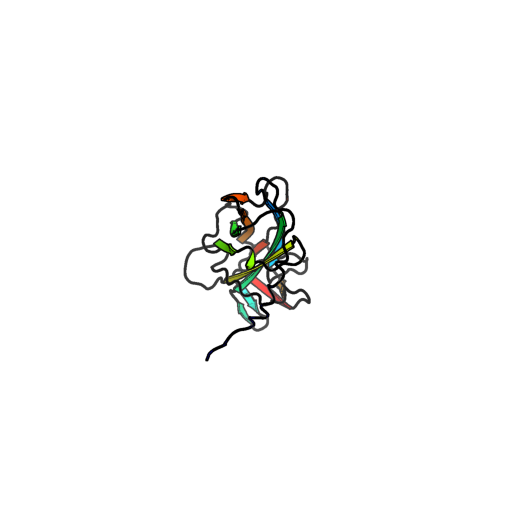97 -1.656 1.00 81.31 113 LEU A O 1
ATOM 829 N N . THR A 1 114 ? 5.387 -4.707 -0.538 1.00 78.75 114 THR A N 1
ATOM 830 C CA . THR A 1 114 ? 4.896 -4.426 0.814 1.00 78.75 114 THR A CA 1
ATOM 831 C C . THR A 1 114 ? 5.815 -3.433 1.508 1.00 78.75 114 THR A C 1
ATOM 833 O O . THR A 1 114 ? 7.040 -3.545 1.431 1.00 78.75 114 THR A O 1
ATOM 836 N N . PHE A 1 115 ? 5.219 -2.468 2.194 1.00 75.00 115 PHE A N 1
ATOM 837 C CA . PHE A 1 115 ? 5.915 -1.479 2.998 1.00 75.00 115 PHE A CA 1
ATOM 838 C C . PHE A 1 115 ? 5.111 -1.142 4.251 1.00 75.00 115 PHE A C 1
ATOM 840 O O . PHE A 1 115 ? 3.898 -1.323 4.277 1.00 75.00 115 PHE A O 1
ATOM 847 N N . TYR A 1 116 ? 5.784 -0.665 5.291 1.00 73.19 116 TYR A N 1
ATOM 848 C CA . TYR A 1 116 ? 5.122 -0.160 6.492 1.00 73.19 116 TYR A CA 1
ATOM 849 C C . TYR A 1 116 ? 4.925 1.352 6.397 1.00 73.19 116 TYR A C 1
ATOM 851 O O . TYR A 1 116 ? 5.649 2.033 5.680 1.00 73.19 116 TYR A O 1
ATOM 859 N N . ALA A 1 117 ? 3.918 1.850 7.097 1.00 67.19 117 ALA A N 1
ATOM 860 C CA . ALA A 1 117 ? 3.616 3.257 7.263 1.00 67.19 117 ALA A CA 1
ATOM 861 C C . ALA A 1 117 ? 3.483 3.554 8.758 1.00 67.19 117 ALA A C 1
ATOM 863 O O . ALA A 1 117 ? 2.697 2.859 9.386 1.00 67.19 117 ALA A O 1
ATOM 864 N N . ASP A 1 118 ? 4.229 4.497 9.347 1.00 64.88 118 ASP A N 1
ATOM 865 C CA . ASP A 1 118 ? 4.243 4.754 10.801 1.00 64.88 118 ASP A CA 1
ATOM 866 C C . ASP A 1 118 ? 3.764 6.159 11.180 1.00 64.88 118 ASP A C 1
ATOM 868 O O . ASP A 1 118 ? 4.508 7.135 11.075 1.00 64.88 118 ASP A O 1
ATOM 872 N N . SER A 1 119 ? 2.556 6.253 11.738 1.00 57.91 119 SER A N 1
ATOM 873 C CA . SER A 1 119 ? 1.960 7.526 12.129 1.00 57.91 119 SER A CA 1
ATOM 874 C C . SER A 1 119 ? 2.597 8.238 13.335 1.00 57.91 119 SER A C 1
ATOM 876 O O . SER A 1 119 ? 2.247 9.382 13.620 1.00 57.91 119 SER A O 1
ATOM 878 N N . SER A 1 120 ? 3.554 7.607 14.026 1.00 56.62 120 SER A N 1
ATOM 879 C CA . SER A 1 120 ? 4.202 8.144 15.235 1.00 56.62 120 SER A CA 1
ATOM 880 C C . SER A 1 120 ? 5.559 8.818 14.992 1.00 56.62 120 SER A C 1
ATOM 882 O O . SER A 1 120 ? 6.123 9.420 15.909 1.00 56.62 120 SER A O 1
ATOM 884 N N . ALA A 1 121 ? 6.103 8.730 13.773 1.00 55.06 121 ALA A N 1
ATOM 885 C CA . ALA A 1 121 ? 7.418 9.273 13.450 1.00 55.06 121 ALA A CA 1
ATOM 886 C C . ALA A 1 121 ? 7.414 10.824 13.431 1.00 55.06 121 ALA A C 1
ATOM 888 O O . ALA A 1 121 ? 6.564 11.423 12.767 1.00 55.06 121 ALA A O 1
ATOM 889 N N . PRO A 1 122 ? 8.354 11.509 14.120 1.00 42.72 122 PRO A N 1
ATOM 890 C CA . PRO A 1 122 ? 8.426 12.969 14.120 1.00 42.72 122 PRO A CA 1
ATOM 891 C C . PRO A 1 122 ? 8.934 13.508 12.773 1.00 42.72 122 PRO A C 1
ATOM 893 O O . PRO A 1 122 ? 10.064 13.230 12.374 1.00 42.72 122 PRO A O 1
ATOM 896 N N . GLY A 1 123 ? 8.111 14.321 12.102 1.00 48.25 123 GLY A N 1
ATOM 897 C CA . GLY A 1 123 ? 8.440 15.001 10.844 1.00 48.25 123 GLY A CA 1
ATOM 898 C C . GLY A 1 123 ? 7.328 14.899 9.792 1.00 48.25 123 GLY A C 1
ATOM 899 O O . GLY A 1 123 ? 6.869 13.804 9.490 1.00 48.25 123 GLY A O 1
ATOM 900 N N . GLU A 1 124 ? 6.950 16.061 9.241 1.00 46.28 124 GLU A N 1
ATOM 901 C CA . GLU A 1 124 ? 6.113 16.343 8.053 1.00 46.28 124 GLU A CA 1
ATOM 902 C C . GLU A 1 124 ? 4.768 15.589 7.920 1.00 46.28 124 GLU A C 1
ATOM 904 O O . GLU A 1 124 ? 4.700 14.377 7.729 1.00 46.28 124 GLU A O 1
ATOM 909 N N . SER A 1 125 ? 3.681 16.367 7.919 1.00 48.59 125 SER A N 1
ATOM 910 C CA . SER A 1 125 ? 2.298 15.978 7.621 1.00 48.59 125 SER A CA 1
ATOM 911 C C . SER A 1 125 ? 2.154 15.296 6.247 1.00 48.59 125 SER A C 1
ATOM 913 O O . SER A 1 125 ? 1.948 15.969 5.234 1.00 48.59 125 SER A O 1
ATOM 915 N N . GLY A 1 126 ? 2.275 13.968 6.209 1.00 48.62 126 GLY A N 1
ATOM 916 C CA . GLY A 1 126 ? 1.917 13.112 5.071 1.00 48.62 126 GLY A CA 1
ATOM 917 C C . GLY A 1 126 ? 0.456 12.651 5.124 1.00 48.62 126 GLY A C 1
ATOM 918 O O . GLY A 1 126 ? -0.272 12.962 6.065 1.00 48.62 126 GLY A O 1
ATOM 919 N N . PHE A 1 127 ? 0.012 11.885 4.124 1.00 53.75 127 PHE A N 1
ATOM 920 C CA . PHE A 1 127 ? -1.301 11.217 4.181 1.00 53.75 127 PHE A CA 1
ATOM 921 C C . PHE A 1 127 ? -1.304 10.037 5.151 1.00 53.75 127 PHE A C 1
ATOM 923 O O . PHE A 1 127 ? -2.371 9.602 5.575 1.00 53.75 127 PHE A O 1
ATOM 930 N N . LEU A 1 128 ? -0.110 9.524 5.445 1.00 50.78 128 LEU A N 1
ATOM 931 C CA . LEU A 1 128 ? 0.242 8.631 6.536 1.00 50.78 128 LEU A CA 1
ATOM 932 C C . LEU A 1 128 ? 1.644 9.089 6.996 1.00 50.78 128 LEU A C 1
ATOM 934 O O . LEU A 1 128 ? 2.475 9.366 6.137 1.00 50.78 128 LEU A O 1
ATOM 938 N N . PRO A 1 129 ? 1.964 9.227 8.289 1.00 42.38 129 PRO A N 1
ATOM 939 C CA . PRO A 1 129 ? 3.341 9.530 8.710 1.00 42.38 129 PRO A CA 1
ATOM 940 C C . PRO A 1 129 ? 4.267 8.305 8.492 1.00 42.38 129 PRO A C 1
ATOM 942 O O . PRO A 1 129 ? 3.781 7.206 8.273 1.00 42.38 129 PRO A O 1
ATOM 945 N N . GLN A 1 130 ? 5.584 8.495 8.404 1.00 47.66 130 GLN A N 1
ATOM 946 C CA . GLN A 1 130 ? 6.498 8.024 7.333 1.00 47.66 130 GLN A CA 1
ATOM 947 C C . GLN A 1 130 ? 7.030 6.558 7.319 1.00 47.66 130 GLN A C 1
ATOM 949 O O . GLN A 1 130 ? 7.245 5.954 8.364 1.00 47.66 130 GLN A O 1
ATOM 954 N N . GLY A 1 131 ? 7.422 6.072 6.118 1.00 37.62 131 GLY A N 1
ATOM 955 C CA . GLY A 1 131 ? 8.635 5.248 5.892 1.00 37.62 131 GLY A CA 1
ATOM 956 C C . GLY A 1 131 ? 8.490 3.846 5.258 1.00 37.62 131 GLY A C 1
ATOM 957 O O . GLY A 1 131 ? 8.204 2.880 5.953 1.00 37.62 131 GLY A O 1
ATOM 958 N N . ILE A 1 132 ? 8.867 3.667 3.975 1.00 36.38 132 ILE A N 1
ATOM 959 C CA . ILE A 1 132 ? 8.947 2.338 3.320 1.00 36.38 132 ILE A CA 1
ATOM 960 C C . ILE A 1 132 ? 10.075 1.478 3.921 1.00 36.38 132 ILE A C 1
ATOM 962 O O . ILE A 1 132 ? 11.223 1.503 3.470 1.00 36.38 132 ILE A O 1
ATOM 966 N N . VAL A 1 133 ? 9.736 0.650 4.909 1.00 37.88 133 VAL A N 1
ATOM 967 C CA . VAL A 1 133 ? 10.561 -0.495 5.308 1.00 37.88 133 VAL A CA 1
ATOM 968 C C . VAL A 1 133 ? 10.157 -1.685 4.441 1.00 37.88 133 VAL A C 1
ATOM 970 O O . VAL A 1 133 ? 9.125 -2.310 4.681 1.00 37.88 133 VAL A O 1
ATOM 973 N N . VAL A 1 134 ? 10.969 -2.014 3.431 1.00 36.97 134 VAL A N 1
ATOM 974 C CA . VAL A 1 134 ? 10.841 -3.274 2.677 1.00 36.97 134 VAL A CA 1
ATOM 975 C C . VAL A 1 134 ? 11.317 -4.407 3.587 1.00 36.97 134 VAL A C 1
ATOM 977 O O . VAL A 1 134 ? 12.450 -4.873 3.509 1.00 36.97 134 VAL A O 1
ATOM 980 N N . LYS A 1 135 ? 10.466 -4.808 4.531 1.00 43.12 135 LYS A N 1
ATOM 981 C CA . LYS A 1 135 ? 10.618 -6.056 5.275 1.00 43.12 135 LYS A CA 1
ATOM 982 C C . LYS A 1 135 ? 9.525 -6.992 4.774 1.00 43.12 135 LYS A C 1
ATOM 984 O O . LYS A 1 135 ? 8.359 -6.727 5.052 1.00 43.12 135 LYS A O 1
ATOM 989 N N . PRO A 1 136 ? 9.863 -8.066 4.040 1.00 39.66 136 PRO A N 1
ATOM 990 C CA . PRO A 1 136 ? 8.894 -9.057 3.598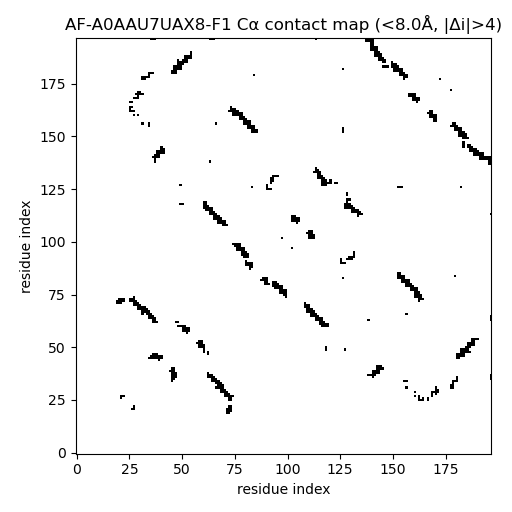 1.00 39.66 136 PRO A CA 1
ATOM 991 C C . PRO A 1 136 ? 8.523 -9.952 4.787 1.00 39.66 136 PRO A C 1
ATOM 993 O O . PRO A 1 136 ? 8.829 -11.140 4.811 1.00 39.66 136 PRO A O 1
ATOM 996 N N . ILE A 1 137 ? 7.911 -9.369 5.815 1.00 50.09 137 ILE A N 1
ATOM 997 C CA . ILE A 1 137 ? 7.247 -10.129 6.863 1.00 50.09 137 ILE A CA 1
ATOM 998 C C . ILE A 1 137 ? 5.780 -10.143 6.468 1.00 50.09 137 ILE A C 1
ATOM 1000 O O . ILE A 1 137 ? 5.131 -9.103 6.387 1.00 50.09 137 ILE A O 1
ATOM 1004 N N . ALA A 1 138 ? 5.290 -11.336 6.154 1.00 58.53 138 ALA A N 1
ATOM 1005 C CA . ALA A 1 138 ? 3.872 -11.587 5.987 1.00 58.53 138 ALA A CA 1
ATOM 1006 C C . ALA A 1 138 ? 3.136 -11.119 7.255 1.00 58.53 138 ALA A C 1
ATOM 1008 O O . ALA A 1 138 ? 3.344 -11.675 8.334 1.00 58.53 138 ALA A O 1
ATOM 1009 N N . THR A 1 139 ? 2.289 -10.100 7.119 1.00 72.75 139 THR A N 1
ATOM 1010 C CA . THR A 1 139 ? 1.455 -9.585 8.213 1.00 72.75 139 THR A CA 1
ATOM 1011 C C . THR A 1 139 ? 0.031 -10.077 7.996 1.00 72.75 139 THR A C 1
ATOM 1013 O O . THR A 1 139 ? -0.487 -10.000 6.882 1.00 72.75 139 THR A O 1
ATOM 1016 N N . LYS A 1 140 ? -0.622 -10.599 9.037 1.00 84.19 140 LYS A N 1
ATOM 1017 C CA . LYS A 1 140 ? -2.042 -10.954 8.935 1.00 84.19 140 LYS A CA 1
ATOM 1018 C C . LYS A 1 140 ? -2.878 -9.695 8.760 1.00 84.19 140 LYS A C 1
ATOM 1020 O O . LYS A 1 140 ? -2.684 -8.721 9.481 1.00 84.19 140 LYS A O 1
ATOM 1025 N N . VAL A 1 141 ? -3.833 -9.742 7.840 1.00 87.56 141 VAL A N 1
ATOM 1026 C CA . VAL A 1 141 ? -4.857 -8.703 7.741 1.00 87.56 141 VAL A CA 1
ATOM 1027 C C . VAL A 1 141 ? -5.762 -8.812 8.964 1.00 87.56 141 VAL A C 1
ATOM 1029 O O . VAL A 1 141 ? -6.189 -9.906 9.339 1.00 87.56 141 VAL A O 1
ATOM 1032 N N . LYS A 1 142 ? -6.070 -7.673 9.570 1.00 89.81 142 LYS A N 1
ATOM 1033 C CA . LYS A 1 142 ? -6.914 -7.516 10.749 1.00 89.81 142 LYS A CA 1
ATOM 1034 C C . LYS A 1 142 ? -8.260 -6.934 10.350 1.00 89.81 142 LYS A C 1
ATOM 1036 O O . LYS A 1 142 ? -8.354 -6.035 9.513 1.00 89.81 142 LYS A O 1
ATOM 1041 N N . LEU A 1 143 ? -9.308 -7.444 10.981 1.00 92.88 143 LEU A N 1
ATOM 1042 C CA . LEU A 1 143 ? -10.650 -6.905 10.869 1.00 92.88 143 LEU A CA 1
ATOM 1043 C C . LEU A 1 143 ? -10.776 -5.685 11.784 1.00 92.88 143 LEU A C 1
ATOM 1045 O O . LEU A 1 143 ? -10.457 -5.765 12.973 1.00 92.88 143 LEU A O 1
ATOM 1049 N N . VAL A 1 144 ? -11.272 -4.573 11.249 1.00 92.38 144 VAL A N 1
ATOM 1050 C CA . VAL A 1 144 ? -11.492 -3.331 11.995 1.00 92.38 144 VAL A CA 1
ATOM 1051 C C . VAL A 1 144 ? -12.911 -2.803 11.815 1.00 92.38 144 VAL A C 1
ATOM 1053 O O . VAL A 1 144 ? -13.573 -3.055 10.806 1.00 92.38 144 VAL A O 1
ATOM 1056 N N . THR A 1 145 ? -13.364 -2.017 12.786 1.00 94.75 145 THR A N 1
ATOM 1057 C CA . THR A 1 145 ? -14.491 -1.096 12.618 1.00 94.75 145 THR A CA 1
ATOM 1058 C C . THR A 1 145 ? -13.977 0.330 12.469 1.00 94.75 145 THR A C 1
ATOM 1060 O O . THR A 1 145 ? -13.022 0.738 13.137 1.00 94.75 145 THR A O 1
ATOM 1063 N N . VAL A 1 146 ? -14.622 1.079 11.577 1.00 91.44 146 VAL A N 1
ATOM 1064 C CA . VAL A 1 146 ? -14.343 2.492 11.303 1.00 91.44 146 VAL A CA 1
ATOM 1065 C C . VAL A 1 146 ? -15.625 3.296 11.448 1.00 91.44 146 VAL A C 1
ATOM 1067 O O . VAL A 1 146 ? -16.715 2.797 11.160 1.00 91.44 146 VAL A O 1
ATOM 1070 N N . ASN A 1 147 ? -15.497 4.546 11.873 1.00 92.06 147 ASN A N 1
ATOM 1071 C CA . ASN A 1 147 ? -16.591 5.503 11.853 1.00 92.06 147 ASN A CA 1
ATOM 1072 C C . ASN A 1 147 ? -16.452 6.382 10.607 1.00 92.06 147 ASN A C 1
ATOM 1074 O O . ASN A 1 147 ? -15.397 6.959 10.363 1.00 92.06 147 ASN A O 1
ATOM 1078 N N . GLN A 1 148 ? -17.515 6.511 9.815 1.00 90.38 148 GLN A N 1
ATOM 1079 C CA . GLN A 1 148 ? -17.472 7.329 8.598 1.00 90.38 148 GLN A CA 1
ATOM 1080 C C . GLN A 1 148 ? -17.249 8.819 8.884 1.00 90.38 148 GLN A C 1
ATOM 1082 O O . GLN A 1 148 ? -16.652 9.506 8.058 1.00 90.38 148 GLN A O 1
ATOM 1087 N N . ALA A 1 149 ? -17.657 9.308 10.061 1.00 89.69 149 ALA A N 1
ATOM 1088 C CA . ALA A 1 149 ? -17.360 10.673 10.496 1.00 89.69 149 ALA A CA 1
ATOM 1089 C C . ALA A 1 149 ? -15.854 10.925 10.713 1.00 89.69 149 ALA A C 1
ATOM 1091 O O . ALA A 1 149 ? -15.416 12.067 10.622 1.00 89.69 149 ALA A O 1
ATOM 1092 N N . ASP A 1 150 ? -15.067 9.869 10.936 1.00 85.50 150 ASP A N 1
ATOM 1093 C CA . ASP A 1 150 ? -13.623 9.943 11.188 1.00 85.50 150 ASP A CA 1
ATOM 1094 C C . ASP A 1 150 ? -12.793 9.861 9.898 1.00 85.50 150 ASP A C 1
ATOM 1096 O O . ASP A 1 150 ? -11.563 9.793 9.941 1.00 85.50 150 ASP A O 1
ATOM 1100 N N . ARG A 1 151 ? -13.444 9.836 8.729 1.00 87.25 151 ARG A N 1
ATOM 1101 C CA . ARG A 1 151 ? -12.759 9.755 7.440 1.00 87.25 151 ARG A CA 1
ATOM 1102 C C . ARG A 1 151 ? -12.062 11.076 7.120 1.00 87.25 151 ARG A C 1
ATOM 1104 O O . ARG A 1 151 ? -12.710 12.098 6.919 1.00 87.25 151 ARG A O 1
ATOM 1111 N N . VAL A 1 152 ? -10.743 11.025 6.966 1.00 83.44 152 VAL A N 1
ATOM 1112 C CA . VAL A 1 152 ? -9.893 12.197 6.679 1.00 83.44 152 VAL A CA 1
ATOM 1113 C C . VAL A 1 152 ? -9.391 12.244 5.244 1.00 83.44 152 VAL A C 1
ATOM 1115 O O . VAL A 1 152 ? -8.908 13.275 4.783 1.00 83.44 152 VAL A O 1
ATOM 1118 N N . GLY A 1 153 ? -9.532 11.150 4.492 1.00 84.38 153 GLY A N 1
ATOM 1119 C CA . GLY A 1 153 ? -9.156 11.159 3.088 1.00 84.38 153 GLY A CA 1
ATOM 1120 C C . GLY A 1 153 ? -9.132 9.793 2.429 1.00 84.38 153 GLY A C 1
ATOM 1121 O O . GLY A 1 153 ? -9.880 8.872 2.771 1.00 84.38 153 GLY A O 1
ATOM 1122 N N . SER A 1 154 ? -8.299 9.700 1.399 1.00 85.94 154 SER A N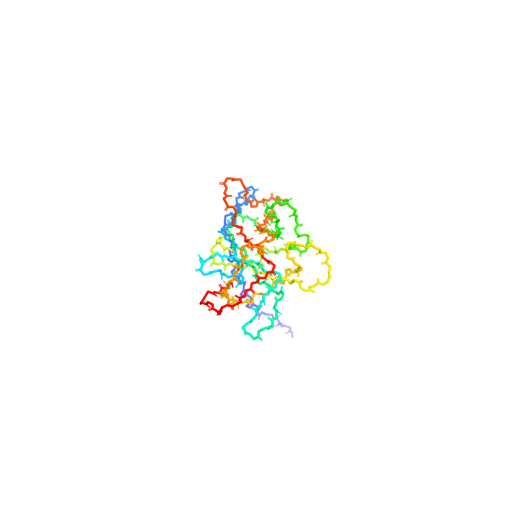 1
ATOM 1123 C CA . SER A 1 154 ? -7.915 8.444 0.766 1.00 85.94 154 SER A CA 1
ATOM 1124 C C . SER A 1 154 ? -6.646 8.639 -0.053 1.00 85.94 154 SER A C 1
ATOM 1126 O O . SER A 1 154 ? -6.364 9.750 -0.509 1.00 85.94 154 SER A O 1
ATOM 1128 N N . PHE A 1 155 ? -5.929 7.555 -0.312 1.00 85.50 155 PHE A N 1
ATOM 1129 C CA . PHE A 1 155 ? -4.737 7.554 -1.152 1.00 85.50 155 PHE A CA 1
ATOM 1130 C C . PHE A 1 155 ? -4.768 6.409 -2.164 1.00 85.50 155 PHE A C 1
ATOM 1132 O O . PHE A 1 155 ? -5.594 5.498 -2.083 1.00 85.50 155 PHE A O 1
ATOM 1139 N N . TYR A 1 156 ? -3.860 6.478 -3.129 1.00 87.12 156 TYR A N 1
ATOM 1140 C CA . TYR A 1 156 ? -3.564 5.407 -4.071 1.00 87.12 156 TYR A CA 1
ATOM 1141 C C . TYR A 1 156 ? -2.060 5.326 -4.323 1.00 87.12 156 TYR A C 1
ATOM 1143 O O . TYR A 1 156 ? -1.321 6.285 -4.081 1.00 87.12 156 TYR A O 1
ATOM 1151 N N . THR A 1 157 ? -1.612 4.188 -4.846 1.00 86.12 157 THR A N 1
ATOM 1152 C CA . THR A 1 157 ? -0.215 4.007 -5.239 1.00 86.12 157 THR A CA 1
ATOM 1153 C C . THR A 1 157 ? 0.017 4.490 -6.663 1.00 86.12 157 THR A C 1
ATOM 1155 O O . THR A 1 157 ? -0.731 4.164 -7.584 1.00 86.12 157 THR A O 1
ATOM 1158 N N . PHE A 1 158 ? 1.101 5.227 -6.854 1.00 86.69 158 PHE A N 1
ATOM 1159 C CA . PHE A 1 158 ? 1.613 5.656 -8.141 1.00 86.69 158 PHE A CA 1
ATOM 1160 C C . PHE A 1 158 ? 2.980 5.018 -8.378 1.00 86.69 158 PHE A C 1
ATOM 1162 O O . PHE A 1 158 ? 3.885 5.156 -7.558 1.00 86.69 158 PHE A O 1
ATOM 1169 N N . VAL A 1 159 ? 3.144 4.318 -9.500 1.00 86.69 159 VAL A N 1
ATOM 1170 C CA . VAL A 1 159 ? 4.401 3.636 -9.829 1.00 86.69 159 VAL A CA 1
ATOM 1171 C C . VAL A 1 159 ? 4.957 4.185 -11.132 1.00 86.69 159 VAL A C 1
ATOM 1173 O O . VAL A 1 159 ? 4.240 4.321 -12.122 1.00 86.69 159 VAL A O 1
ATOM 1176 N N . THR A 1 160 ? 6.247 4.504 -11.123 1.00 88.81 160 THR A N 1
ATOM 1177 C CA . THR A 1 160 ? 7.030 4.834 -12.316 1.00 88.81 160 THR A CA 1
ATOM 1178 C C . THR A 1 160 ? 8.058 3.737 -12.534 1.00 88.81 160 THR A C 1
ATOM 1180 O O . THR A 1 160 ? 8.830 3.429 -11.638 1.00 88.81 160 THR A O 1
ATOM 1183 N N . VAL A 1 161 ? 8.059 3.143 -13.715 1.00 88.31 161 VAL A N 1
ATOM 1184 C CA . VAL A 1 161 ? 8.984 2.099 -14.144 1.00 88.31 161 VAL A CA 1
ATOM 1185 C C . VAL A 1 161 ? 10.082 2.746 -14.965 1.00 88.31 161 VAL A C 1
ATOM 1187 O O . VAL A 1 161 ? 9.795 3.371 -15.986 1.00 88.31 161 VAL A O 1
ATOM 1190 N N . ASN A 1 162 ? 11.328 2.557 -14.550 1.00 88.62 162 ASN A N 1
ATOM 1191 C CA . ASN A 1 162 ? 12.493 2.931 -15.332 1.00 88.62 162 ASN A CA 1
ATOM 1192 C C . ASN A 1 162 ? 12.951 1.691 -16.105 1.00 88.62 162 ASN A C 1
ATOM 1194 O O . ASN A 1 162 ? 13.301 0.647 -15.544 1.00 88.62 162 ASN A O 1
ATOM 1198 N N . THR A 1 163 ? 12.887 1.783 -17.425 1.00 86.69 163 THR A N 1
ATOM 1199 C CA . THR A 1 163 ? 13.236 0.680 -18.324 1.00 86.69 163 THR A CA 1
ATOM 1200 C C . THR A 1 163 ? 14.747 0.545 -18.477 1.00 86.69 163 THR A C 1
ATOM 1202 O O . THR A 1 163 ? 15.515 1.482 -18.246 1.00 86.69 163 THR A O 1
ATOM 1205 N N . SER A 1 164 ? 15.184 -0.628 -18.929 1.00 79.56 164 SER A N 1
ATOM 1206 C CA . SER A 1 164 ? 16.589 -0.898 -19.268 1.00 79.56 164 SER A CA 1
ATOM 1207 C C . SER A 1 164 ? 17.160 0.032 -20.352 1.00 79.56 164 SER A C 1
ATOM 1209 O O . SER A 1 164 ? 18.371 0.233 -20.400 1.00 79.56 164 SER A O 1
ATOM 1211 N N . THR A 1 165 ? 16.307 0.658 -21.172 1.00 81.75 165 THR A N 1
ATOM 1212 C CA . THR A 1 165 ? 16.693 1.642 -22.199 1.00 81.75 165 THR A CA 1
ATOM 1213 C C . THR A 1 165 ? 16.656 3.094 -21.712 1.00 81.75 165 THR A C 1
ATOM 1215 O O . THR A 1 165 ? 16.886 4.010 -22.498 1.00 81.75 165 THR A O 1
ATOM 1218 N N . GLY A 1 166 ? 16.375 3.330 -20.425 1.00 79.25 166 GLY A N 1
ATOM 1219 C CA . GLY A 1 166 ? 16.336 4.670 -19.831 1.00 79.25 166 GLY A CA 1
ATOM 1220 C C . GLY A 1 166 ? 15.039 5.447 -20.078 1.00 79.25 166 GLY A C 1
ATOM 1221 O O . GLY A 1 166 ? 14.980 6.639 -19.788 1.00 79.25 166 GLY A O 1
ATOM 1222 N N . ARG A 1 167 ? 13.991 4.800 -20.606 1.00 82.56 167 ARG A N 1
ATOM 1223 C CA . ARG A 1 167 ? 12.639 5.380 -20.699 1.00 82.56 167 ARG A CA 1
ATOM 1224 C C . ARG A 1 167 ? 11.865 5.179 -19.402 1.00 82.56 167 ARG A C 1
ATOM 1226 O O . ARG A 1 167 ? 12.008 4.135 -18.765 1.00 82.56 167 ARG A O 1
ATOM 1233 N N . ASN A 1 168 ? 10.968 6.116 -19.097 1.00 84.88 168 ASN A N 1
ATOM 1234 C CA . ASN A 1 168 ? 10.099 6.045 -17.925 1.00 84.88 168 ASN A CA 1
ATOM 1235 C C . ASN A 1 168 ? 8.655 5.770 -18.346 1.00 84.88 168 ASN A C 1
ATOM 1237 O O . ASN A 1 168 ? 8.078 6.528 -19.126 1.00 84.88 168 ASN A O 1
ATOM 1241 N N . VAL A 1 169 ? 8.062 4.716 -17.791 1.00 85.44 169 VAL A N 1
ATOM 1242 C CA . VAL A 1 169 ? 6.660 4.340 -18.000 1.00 85.44 169 VAL A CA 1
ATOM 1243 C C . VAL A 1 169 ? 5.921 4.505 -16.684 1.00 85.44 169 VAL A C 1
ATOM 1245 O O . VAL A 1 169 ? 6.320 3.956 -15.664 1.00 85.44 169 VAL A O 1
ATOM 1248 N N . LYS A 1 170 ? 4.841 5.276 -16.679 1.00 85.94 170 LYS A N 1
ATOM 1249 C CA . LYS A 1 170 ? 4.009 5.465 -15.486 1.00 85.94 170 LYS A CA 1
ATOM 1250 C C . LYS A 1 170 ? 2.874 4.451 -15.512 1.00 85.94 170 LYS A C 1
ATOM 1252 O O . LYS A 1 170 ? 2.365 4.148 -16.588 1.00 85.94 170 LYS A O 1
ATOM 1257 N N . ALA A 1 171 ? 2.486 3.942 -14.344 1.00 79.50 171 ALA A N 1
ATOM 1258 C CA . ALA A 1 171 ? 1.260 3.166 -14.212 1.00 79.50 171 ALA A CA 1
ATOM 1259 C C . ALA A 1 171 ? 0.106 3.975 -14.806 1.00 79.50 171 ALA A C 1
ATOM 1261 O O . ALA A 1 171 ? -0.100 5.125 -14.408 1.00 79.50 171 ALA A O 1
ATOM 1262 N N . ASP A 1 172 ? -0.573 3.399 -15.800 1.00 63.84 172 ASP A N 1
ATOM 1263 C CA . ASP A 1 172 ? -1.604 4.116 -16.540 1.00 63.84 172 ASP A CA 1
ATOM 1264 C C . ASP A 1 172 ? -2.744 4.502 -15.594 1.00 63.84 172 ASP A C 1
ATOM 1266 O O . ASP A 1 172 ? -3.373 3.655 -14.957 1.00 63.84 172 ASP A O 1
ATOM 1270 N N . THR A 1 173 ? -2.968 5.807 -15.469 1.00 58.19 173 THR A N 1
ATOM 1271 C CA . THR A 1 173 ? -4.050 6.392 -14.673 1.00 58.19 173 THR A CA 1
ATOM 1272 C C . THR A 1 173 ? -5.271 6.733 -15.529 1.00 58.19 173 THR A C 1
ATOM 1274 O O . THR A 1 173 ? -6.243 7.285 -15.017 1.00 58.19 173 THR A O 1
ATOM 1277 N N . SER A 1 174 ? -5.216 6.475 -16.836 1.00 44.72 174 SER A N 1
ATOM 1278 C CA . SER A 1 174 ? -6.202 6.923 -17.816 1.00 44.72 174 SER A CA 1
ATOM 1279 C C . SER A 1 174 ? -7.233 5.818 -18.054 1.00 44.72 174 SER A C 1
ATOM 1281 O O . SER A 1 174 ? -6.914 4.746 -18.552 1.00 44.72 174 SER A O 1
ATOM 1283 N N . GLY A 1 175 ? -8.492 6.058 -17.682 1.00 49.22 175 GLY A N 1
ATOM 1284 C CA . GLY A 1 175 ? -9.610 5.154 -17.994 1.0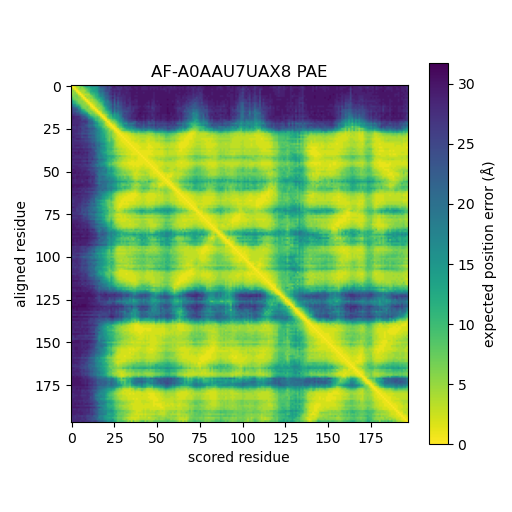0 49.22 175 GLY A CA 1
ATOM 1285 C C . GLY A 1 175 ? -9.758 3.905 -17.110 1.00 49.22 175 GLY A C 1
ATOM 1286 O O . GLY A 1 175 ? -10.721 3.164 -17.292 1.00 49.22 175 GLY A O 1
ATOM 1287 N N . ILE A 1 176 ? -8.875 3.684 -16.129 1.00 5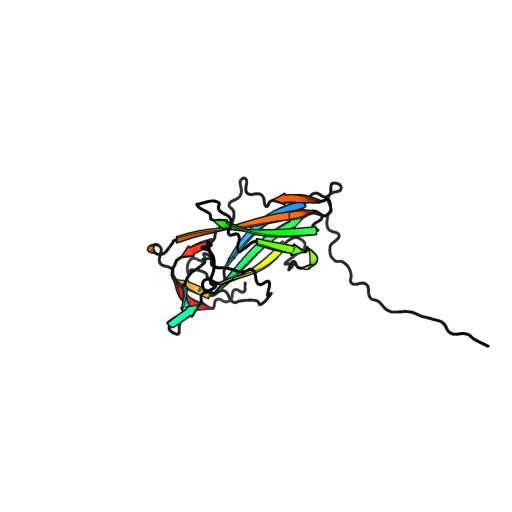9.47 176 ILE A N 1
ATOM 1288 C CA . ILE A 1 176 ? -8.971 2.589 -15.147 1.00 59.47 176 ILE A CA 1
ATOM 1289 C C . ILE A 1 176 ? -9.179 3.160 -13.739 1.00 59.47 176 ILE A C 1
ATOM 1291 O O . ILE A 1 176 ? -8.525 4.122 -13.333 1.00 59.47 176 ILE A O 1
ATOM 1295 N N . VAL A 1 177 ? -10.082 2.544 -12.968 1.00 67.12 177 VAL A N 1
ATOM 1296 C CA . VAL A 1 177 ? -10.268 2.846 -11.543 1.00 67.12 177 VAL A CA 1
ATOM 1297 C C . VAL A 1 177 ? -9.034 2.363 -10.782 1.00 67.12 177 VAL A C 1
ATOM 1299 O O . VAL A 1 177 ? -8.872 1.170 -10.538 1.00 67.12 177 VAL A O 1
ATOM 1302 N N . ILE A 1 178 ? -8.151 3.291 -10.415 1.00 76.56 178 ILE A N 1
ATOM 1303 C CA . ILE A 1 178 ? -7.014 2.986 -9.543 1.00 76.56 178 ILE A CA 1
ATOM 1304 C C . ILE A 1 178 ? -7.566 2.579 -8.169 1.00 76.56 178 ILE A C 1
ATOM 1306 O O . ILE A 1 178 ? -8.372 3.337 -7.615 1.00 76.56 178 ILE A O 1
ATOM 1310 N N . PRO A 1 179 ? -7.141 1.433 -7.602 1.00 86.00 179 PRO A N 1
ATOM 1311 C CA . PRO A 1 179 ? -7.505 1.049 -6.246 1.00 86.00 179 PRO A CA 1
ATOM 1312 C C . PRO A 1 179 ? -7.141 2.155 -5.253 1.00 86.00 179 PRO A C 1
ATOM 1314 O O . PRO A 1 179 ? -6.010 2.646 -5.236 1.00 86.00 179 PRO A O 1
ATOM 1317 N N . ARG A 1 180 ? -8.117 2.557 -4.437 1.00 88.19 180 ARG A N 1
ATOM 1318 C CA . ARG A 1 180 ? -7.966 3.599 -3.419 1.00 88.19 180 ARG A CA 1
ATOM 1319 C C . ARG A 1 180 ? -8.258 3.018 -2.052 1.00 88.19 180 ARG A C 1
ATOM 1321 O O . ARG A 1 180 ? -9.184 2.229 -1.898 1.00 88.19 180 ARG A O 1
ATOM 1328 N N . VAL A 1 181 ? -7.499 3.474 -1.070 1.00 89.31 181 VAL A N 1
ATOM 1329 C CA . VAL A 1 181 ? -7.683 3.129 0.337 1.00 89.31 181 VAL A CA 1
ATOM 1330 C C . VAL A 1 181 ? -8.189 4.364 1.062 1.00 89.31 181 VAL A C 1
ATOM 1332 O O . VAL A 1 181 ? -7.608 5.440 0.926 1.00 89.31 181 VAL A O 1
ATOM 1335 N N . GLY A 1 182 ? -9.293 4.224 1.796 1.00 88.62 182 GLY A N 1
ATOM 1336 C CA . GLY A 1 182 ? -9.804 5.277 2.673 1.00 88.62 182 GLY A CA 1
ATOM 1337 C C . GLY A 1 182 ? -8.924 5.443 3.908 1.00 88.62 182 GLY A C 1
ATOM 1338 O O . GLY A 1 182 ? -8.515 4.443 4.493 1.00 88.62 182 GLY A O 1
ATOM 1339 N N . THR A 1 183 ? -8.667 6.687 4.308 1.00 85.19 183 THR A N 1
ATOM 1340 C CA . THR A 1 183 ? -7.914 7.010 5.529 1.00 85.19 183 THR A CA 1
ATOM 1341 C C . THR A 1 183 ? -8.862 7.549 6.594 1.00 85.19 183 THR A C 1
ATOM 1343 O O . THR A 1 183 ? -9.677 8.431 6.300 1.00 85.19 183 THR A O 1
ATOM 1346 N N . TYR A 1 184 ? -8.743 7.033 7.815 1.00 86.69 184 TYR A N 1
ATOM 1347 C CA . TYR A 1 184 ? -9.541 7.411 8.982 1.00 86.69 184 TYR A CA 1
ATOM 1348 C C . TYR A 1 184 ? -8.629 7.819 10.144 1.00 86.69 184 TYR A C 1
ATOM 1350 O O . TYR A 1 184 ? -7.528 7.289 10.275 1.00 86.69 184 TYR A O 1
ATOM 1358 N N . THR A 1 185 ? -9.085 8.710 11.024 1.00 83.25 185 THR A N 1
ATOM 1359 C CA . THR A 1 185 ? -8.299 9.081 12.216 1.00 83.25 185 THR A CA 1
ATOM 1360 C C . THR A 1 185 ? -8.128 7.908 13.179 1.00 83.25 185 THR A C 1
ATOM 1362 O O . THR A 1 185 ? -7.071 7.757 13.791 1.00 83.25 185 THR A O 1
ATOM 1365 N N . THR A 1 186 ? -9.165 7.077 13.327 1.00 83.62 186 THR A N 1
ATOM 1366 C CA . THR A 1 186 ? -9.193 5.966 14.283 1.00 83.62 186 THR A CA 1
ATOM 1367 C C . THR A 1 186 ? -9.869 4.731 13.699 1.00 83.62 186 THR A C 1
ATOM 1369 O O . THR A 1 186 ? -10.938 4.810 13.093 1.00 83.62 186 THR A O 1
ATOM 1372 N N . CYS A 1 187 ? -9.279 3.569 13.961 1.00 88.12 187 CYS A N 1
ATOM 1373 C CA . CYS A 1 187 ? -9.863 2.259 13.698 1.00 88.12 187 CYS A CA 1
ATOM 1374 C C . CYS A 1 187 ? -9.828 1.395 14.959 1.00 88.12 187 CYS A C 1
ATOM 1376 O O . CYS A 1 187 ? -8.876 1.466 15.735 1.00 88.12 187 CYS A O 1
ATOM 1378 N N . ASN A 1 188 ? -10.842 0.549 15.154 1.00 90.94 188 ASN A N 1
ATOM 1379 C CA . ASN A 1 188 ? -10.910 -0.359 16.302 1.00 90.94 188 ASN A CA 1
ATOM 1380 C C . ASN A 1 188 ? -10.790 -1.810 15.836 1.00 90.94 188 ASN A C 1
ATOM 1382 O O . ASN A 1 188 ? -11.661 -2.297 15.107 1.00 90.94 188 ASN A O 1
ATOM 1386 N N . ILE A 1 189 ? -9.743 -2.513 16.273 1.00 90.81 189 ILE A N 1
ATOM 1387 C CA . ILE A 1 189 ? -9.546 -3.926 15.935 1.00 90.81 189 ILE A CA 1
ATOM 1388 C C . ILE A 1 189 ? -10.677 -4.772 16.514 1.00 90.81 189 ILE A C 1
ATOM 1390 O O . ILE A 1 189 ? -11.078 -4.614 17.663 1.00 90.81 189 ILE A O 1
ATOM 1394 N N . GLN A 1 190 ? -11.182 -5.676 15.681 1.00 92.38 190 GLN A N 1
ATOM 1395 C CA . GLN A 1 190 ? -12.154 -6.707 16.039 1.00 92.38 190 GLN A CA 1
ATOM 1396 C C . GLN A 1 190 ? -11.489 -8.086 16.144 1.00 92.38 190 GLN A C 1
ATOM 1398 O O . GLN A 1 190 ? -11.951 -8.934 16.899 1.00 92.38 190 GLN A O 1
ATOM 1403 N N . GLY A 1 191 ? -10.401 -8.312 15.401 1.00 88.94 191 GLY A N 1
ATOM 1404 C CA . GLY A 1 191 ? -9.622 -9.549 15.436 1.00 88.94 191 GLY A CA 1
ATOM 1405 C C . GLY A 1 191 ? -8.763 -9.739 14.188 1.00 88.94 191 GLY A C 1
ATOM 1406 O O . GLY A 1 191 ? -8.728 -8.880 13.307 1.00 88.94 191 GLY A O 1
ATOM 1407 N N . ASP A 1 192 ? -8.091 -10.882 14.103 1.00 87.94 192 ASP A N 1
ATOM 1408 C CA . ASP A 1 192 ? -7.334 -11.288 12.917 1.00 87.94 192 ASP A CA 1
ATOM 1409 C C . ASP A 1 192 ? -8.247 -11.929 11.864 1.00 87.94 192 ASP A C 1
ATOM 1411 O O . ASP A 1 192 ? -9.238 -12.588 12.182 1.00 87.94 192 ASP A O 1
ATOM 1415 N N . THR A 1 193 ? -7.868 -11.802 10.595 1.00 89.38 193 THR A N 1
ATOM 1416 C CA . THR A 1 193 ? -8.438 -12.592 9.497 1.00 89.38 193 THR A CA 1
ATOM 1417 C C . THR A 1 193 ? -7.523 -13.772 9.142 1.00 89.38 193 THR A C 1
ATOM 1419 O O . THR A 1 193 ? -6.407 -13.908 9.651 1.00 89.38 193 THR A O 1
ATOM 1422 N N . THR A 1 194 ? -7.976 -14.638 8.232 1.00 89.19 194 THR A N 1
ATOM 1423 C CA . THR A 1 194 ? -7.131 -15.680 7.622 1.00 89.19 194 THR A CA 1
ATOM 1424 C C . THR A 1 194 ? -6.273 -15.151 6.469 1.00 89.19 194 THR A C 1
ATOM 1426 O O . THR A 1 194 ? -5.443 -15.885 5.938 1.00 89.19 194 THR A O 1
ATOM 1429 N N . GLU A 1 195 ? -6.487 -13.905 6.038 1.00 88.44 195 GLU A N 1
ATOM 1430 C CA . GLU A 1 195 ? -5.765 -13.293 4.926 1.00 88.44 195 GLU A CA 1
ATOM 1431 C C . GLU A 1 195 ? -4.391 -12.791 5.386 1.00 88.44 195 GLU A C 1
ATOM 1433 O O . GLU A 1 195 ? -4.228 -12.262 6.485 1.00 88.44 195 GLU A O 1
ATOM 1438 N N . THR A 1 196 ? -3.387 -12.972 4.532 1.00 84.75 196 THR A N 1
ATOM 1439 C CA . THR A 1 196 ? -2.022 -12.491 4.760 1.00 84.75 196 THR A CA 1
ATOM 1440 C C . THR A 1 196 ? -1.672 -11.467 3.695 1.00 84.75 196 THR A C 1
ATOM 1442 O O . THR 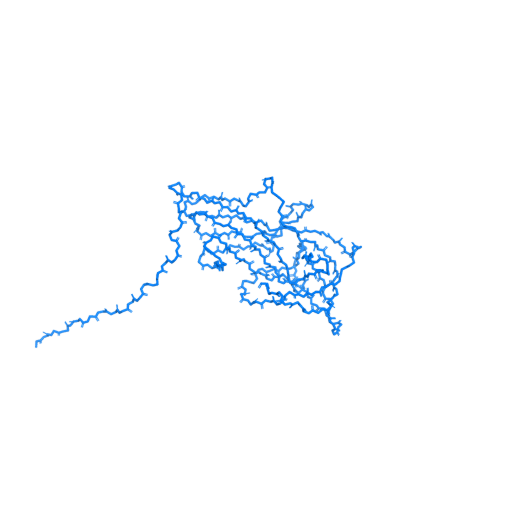A 1 196 ? -1.968 -11.675 2.515 1.00 84.75 196 THR A O 1
ATOM 1445 N N . LEU A 1 197 ? -1.064 -10.367 4.132 1.00 78.12 197 LEU A N 1
ATOM 1446 C CA . LEU A 1 197 ? -0.622 -9.278 3.276 1.00 78.12 197 LEU A CA 1
ATOM 1447 C C . LEU A 1 197 ? 0.675 -9.610 2.537 1.00 78.12 197 LEU A C 1
ATOM 1449 O O . LEU A 1 197 ? 1.595 -10.232 3.120 1.00 78.12 197 LEU A O 1
#

pLDDT: mean 73.65, std 17.72, range [33.84, 94.75]

Radius of gyration: 20.74 Å; Cα contacts (8 Å, |Δi|>4): 466; chains: 1; bounding box: 78×48×54 Å

Nearest PDB structures (foldseek):
  5ml6-assembly1_B  TM=3.768E-01  e=3.000E-01  Homo sapiens
  4jv8-assembly1_B  TM=3.816E-01  e=3.000E-01  Homo sapiens
  5e80-assembly2_A  TM=3.290E-01  e=1.733E-01  Homo sapiens
  4jhp-assembly1_B  TM=2.931E-01  e=1.934E-01  Homo sapiens
  4jvf-assembly1_B  TM=4.201E-01  e=1.060E+00  Homo sapiens

Sequence (197 aa):
MNKLLGLIGLAAILASCGSSGVAPDGSASIRITNLKTEYKTGQGEYVACDNVKQLDGTYASQTAVATYFTLVGGIKDLTVQLKGSTTSAYDNNYVKTISASELAALNTNDYRLTFYADSSAPGESGFLPQGIVVKPIATKVKLVTVNQADRVGSFYTFVTVNTSTGRNVKADTSGIVIPRVGTYTTCNIQGDTTETL